Protein AF-A0A7C3HRZ4-F1 (afdb_monomer_lite)

Structure (mmCIF, N/CA/C/O backbone):
data_AF-A0A7C3HRZ4-F1
#
_entry.id   AF-A0A7C3HRZ4-F1
#
loop_
_atom_site.group_PDB
_atom_site.id
_atom_site.type_symbol
_atom_site.label_atom_id
_atom_site.label_alt_id
_atom_site.label_comp_id
_atom_site.label_asym_id
_atom_site.label_entity_id
_atom_site.label_seq_id
_atom_site.pdbx_PDB_ins_code
_atom_site.Cartn_x
_atom_site.Cartn_y
_atom_site.Cartn_z
_atom_site.occupancy
_atom_site.B_iso_or_equiv
_atom_site.auth_seq_id
_atom_site.auth_comp_id
_atom_site.auth_asym_id
_atom_site.auth_atom_id
_atom_site.pdbx_PDB_model_num
ATOM 1 N N . MET A 1 1 ? -56.633 29.465 28.314 1.00 47.88 1 MET A N 1
ATOM 2 C CA . MET A 1 1 ? -55.811 28.287 28.682 1.00 47.88 1 MET A CA 1
ATOM 3 C C . MET A 1 1 ? -55.656 27.304 27.508 1.00 47.88 1 MET A C 1
ATOM 5 O O . MET A 1 1 ? -56.049 26.155 27.618 1.00 47.88 1 MET A O 1
ATOM 9 N N . LYS A 1 2 ? -55.111 27.743 26.362 1.00 46.41 2 LYS A N 1
ATOM 10 C CA . LYS A 1 2 ? -54.786 26.859 25.214 1.00 46.41 2 LYS A CA 1
ATOM 11 C C . LYS A 1 2 ? -53.401 27.125 24.604 1.00 46.41 2 LYS A C 1
ATOM 13 O O . LYS A 1 2 ? -52.891 26.283 23.883 1.00 46.41 2 LYS A O 1
ATOM 18 N N . HIS A 1 3 ? -52.755 28.236 24.966 1.00 44.34 3 HIS A N 1
ATOM 19 C CA . HIS A 1 3 ? -51.411 28.587 24.489 1.00 44.34 3 HIS A CA 1
ATOM 20 C C . HIS A 1 3 ? -50.280 28.191 25.451 1.00 44.34 3 HIS A C 1
ATOM 22 O O . HIS A 1 3 ? -49.120 28.256 25.073 1.00 44.34 3 HIS A O 1
ATOM 28 N N . LEU A 1 4 ? -50.602 27.728 26.667 1.00 47.12 4 LEU A N 1
ATOM 29 C CA . LEU A 1 4 ? -49.596 27.289 27.645 1.00 47.12 4 LEU A CA 1
ATOM 30 C C . LEU A 1 4 ? -49.199 25.811 27.479 1.00 47.12 4 LEU A C 1
ATOM 32 O O . LEU A 1 4 ? -48.138 25.402 27.930 1.00 47.12 4 LEU A O 1
ATOM 36 N N . PHE A 1 5 ? -50.030 25.012 26.802 1.00 48.12 5 PHE A N 1
ATOM 37 C CA . PHE A 1 5 ? -49.783 23.578 26.604 1.00 48.12 5 PHE A CA 1
ATOM 38 C C . PHE A 1 5 ? -48.841 23.294 25.421 1.00 48.12 5 PHE A C 1
ATOM 40 O O . PHE A 1 5 ? -48.217 22.242 25.357 1.00 48.12 5 PHE A O 1
ATOM 47 N N . PHE A 1 6 ? -48.695 24.253 24.500 1.00 44.62 6 PHE A N 1
ATOM 48 C CA . PHE A 1 6 ? -47.846 24.105 23.313 1.00 44.62 6 PHE A CA 1
ATOM 49 C C . PHE A 1 6 ? -46.363 24.411 23.573 1.00 44.62 6 PHE A C 1
ATOM 51 O O . PHE A 1 6 ? -45.509 24.018 22.787 1.00 44.62 6 PHE A O 1
ATOM 58 N N . LEU A 1 7 ? -46.043 25.066 24.693 1.00 45.25 7 LEU A N 1
ATOM 59 C CA . LEU A 1 7 ? -44.666 25.409 25.066 1.00 45.25 7 LEU A CA 1
ATOM 60 C C . LEU A 1 7 ? -43.949 24.283 25.830 1.00 45.25 7 LEU A C 1
ATOM 62 O O . LEU A 1 7 ? -42.726 24.276 25.890 1.00 45.25 7 LEU A O 1
ATOM 66 N N . PHE A 1 8 ? -44.687 23.295 26.348 1.00 44.72 8 PHE A N 1
ATOM 67 C CA . PHE A 1 8 ? -44.110 22.153 27.069 1.00 44.72 8 PHE A CA 1
ATOM 68 C C . PHE A 1 8 ? -43.815 20.937 26.177 1.00 44.72 8 PHE A C 1
ATOM 70 O O . PHE A 1 8 ? -43.030 20.074 26.560 1.00 44.72 8 PHE A O 1
ATOM 77 N N . LEU A 1 9 ? -44.383 20.876 24.965 1.00 45.06 9 LEU A N 1
ATOM 78 C CA . LEU A 1 9 ? -44.131 19.782 24.017 1.00 45.06 9 LEU A CA 1
ATOM 79 C C . LEU A 1 9 ? -42.889 20.021 23.136 1.00 45.06 9 LEU A C 1
ATOM 81 O O . LEU A 1 9 ? -42.384 19.096 22.511 1.00 45.06 9 LEU A O 1
ATOM 85 N N . SER A 1 10 ? -42.351 21.244 23.123 1.00 44.62 10 SER A N 1
ATOM 86 C CA . SER A 1 10 ? -41.163 21.601 22.333 1.00 44.62 10 SER A CA 1
ATOM 87 C C . SER A 1 10 ? -39.829 21.350 23.056 1.00 44.62 10 SER A C 1
ATOM 89 O O . SER A 1 10 ? -38.779 21.615 22.477 1.00 44.62 10 SER A O 1
ATOM 91 N N . PHE A 1 11 ? -39.839 20.854 24.300 1.00 47.16 11 PHE A N 1
ATOM 92 C CA . PHE A 1 11 ? -38.623 20.690 25.116 1.00 47.16 11 PHE A CA 1
ATOM 93 C C . PHE A 1 11 ? -38.157 19.229 25.279 1.00 47.16 11 PHE A C 1
ATOM 95 O O . PHE A 1 11 ? -37.215 18.962 26.015 1.00 47.16 11 PHE A O 1
ATOM 102 N N . VAL A 1 12 ? -38.786 18.272 24.584 1.00 47.06 12 VAL A N 1
ATOM 103 C CA . VAL A 1 12 ? -38.434 16.833 24.663 1.00 47.06 12 VAL A CA 1
ATOM 104 C C . VAL A 1 12 ? -37.781 16.317 23.373 1.00 47.06 12 VAL A C 1
ATOM 106 O O . VAL A 1 12 ? -37.564 15.125 23.203 1.00 47.06 12 VAL A O 1
ATOM 109 N N . ILE A 1 13 ? -37.346 17.212 22.482 1.00 51.09 13 ILE A N 1
ATOM 110 C CA . ILE A 1 13 ? -36.289 16.873 21.516 1.00 51.09 13 ILE A CA 1
ATOM 111 C C . ILE A 1 13 ? -34.953 17.174 22.203 1.00 51.09 13 ILE A C 1
ATOM 113 O O . ILE A 1 13 ? -34.139 17.978 21.757 1.00 51.09 13 ILE A O 1
ATOM 117 N N . SER A 1 14 ? -34.766 16.556 23.370 1.00 46.75 14 SER A N 1
ATOM 118 C CA . SER A 1 14 ? -33.458 16.388 23.972 1.00 46.75 14 SER A CA 1
ATOM 119 C C . SER A 1 14 ? -32.656 15.542 22.997 1.00 46.75 14 SER A C 1
ATOM 121 O O . SER A 1 14 ? -32.887 14.340 22.881 1.00 46.75 14 SER A O 1
ATOM 123 N N . SER A 1 15 ? -31.795 16.203 22.229 1.00 47.38 15 SER A N 1
ATOM 124 C CA . SER A 1 15 ? -30.409 15.791 22.024 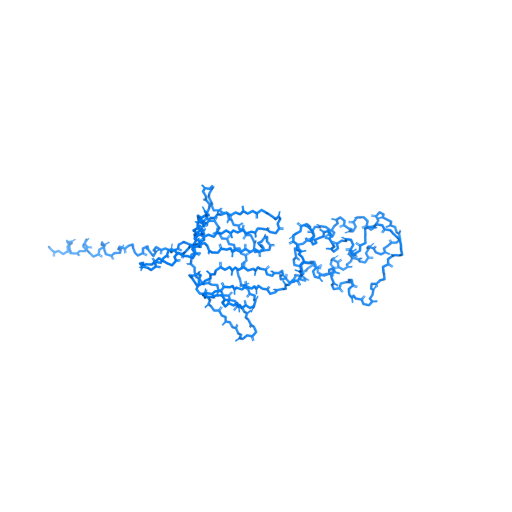1.00 47.38 15 SER A CA 1
ATOM 125 C C . SER A 1 15 ? -30.126 14.333 22.406 1.00 47.38 15 SER A C 1
ATOM 127 O O . SER A 1 15 ? -29.446 14.065 23.395 1.00 47.38 15 SER A O 1
ATOM 129 N N . VAL A 1 16 ? -30.585 13.385 21.587 1.00 44.41 16 VAL A N 1
ATOM 130 C CA . VAL A 1 16 ? -29.919 12.087 21.487 1.00 44.41 16 VAL A CA 1
ATOM 131 C C . VAL A 1 16 ? -28.687 12.353 20.631 1.00 44.41 16 VAL A C 1
ATOM 133 O O . VAL A 1 16 ? -28.599 11.976 19.465 1.00 44.41 16 VAL A O 1
ATOM 136 N N . LEU A 1 17 ? -27.755 13.127 21.193 1.00 40.50 17 LEU A N 1
ATOM 137 C CA . LEU A 1 17 ? -26.374 13.072 20.768 1.00 40.50 17 LEU A CA 1
ATOM 138 C C . LEU A 1 17 ? -25.957 11.663 21.157 1.00 40.50 17 LEU A C 1
ATOM 140 O O . LEU A 1 17 ? -25.620 11.412 22.310 1.00 40.50 17 LEU A O 1
ATOM 144 N N . PHE A 1 18 ? -26.091 10.723 20.220 1.00 45.66 18 PHE A N 1
ATOM 145 C CA . PHE A 1 18 ? -25.365 9.471 20.309 1.00 45.66 18 PHE A CA 1
ATOM 146 C C . PHE A 1 18 ? -23.920 9.878 20.564 1.00 45.66 18 PHE A C 1
ATOM 148 O O . PHE A 1 18 ? -23.290 10.482 19.692 1.00 45.66 18 PHE A O 1
ATOM 155 N N . ALA A 1 19 ? -23.440 9.644 21.785 1.00 47.06 19 ALA A N 1
ATOM 156 C CA . ALA A 1 19 ? -22.026 9.696 22.073 1.00 47.06 19 ALA A CA 1
ATOM 157 C C . ALA A 1 19 ? -21.406 8.672 21.122 1.00 47.06 19 ALA A C 1
ATOM 159 O O . ALA A 1 19 ? -21.554 7.465 21.299 1.00 47.06 19 ALA A O 1
ATOM 160 N N . GLN A 1 20 ? -20.861 9.153 20.005 1.00 58.31 20 GLN A N 1
ATOM 161 C CA . GLN A 1 20 ? -20.120 8.303 19.095 1.00 58.31 20 GLN A CA 1
ATOM 162 C C . GLN A 1 20 ? -18.891 7.890 19.882 1.00 58.31 20 GLN A C 1
ATOM 164 O O . GLN A 1 20 ? -18.044 8.731 20.175 1.00 58.31 20 GLN A O 1
ATOM 169 N N . ASN A 1 21 ? -18.845 6.622 20.283 1.00 77.19 21 ASN A N 1
ATOM 170 C CA . ASN A 1 21 ? -17.675 6.083 20.949 1.00 77.19 21 ASN A CA 1
ATOM 171 C C . ASN A 1 21 ? -16.469 6.311 20.029 1.00 77.19 21 ASN A C 1
ATOM 173 O O . ASN A 1 21 ? -16.566 6.188 18.807 1.00 77.19 21 ASN A O 1
ATOM 177 N N . GLU A 1 22 ? -15.352 6.724 20.611 1.00 86.56 22 GLU A N 1
ATOM 178 C CA . GLU A 1 22 ? -14.109 7.001 19.899 1.00 86.56 22 GLU A CA 1
ATOM 179 C C . GLU A 1 22 ? -13.079 5.961 20.319 1.00 86.56 22 GLU A C 1
ATOM 181 O O . GLU A 1 22 ? -12.835 5.811 21.509 1.00 86.56 22 GLU A O 1
ATOM 186 N N . ALA A 1 23 ? -12.466 5.255 19.375 1.00 87.38 23 ALA A N 1
ATOM 187 C CA . ALA A 1 23 ? -11.395 4.316 19.672 1.00 87.38 23 ALA A CA 1
ATOM 188 C C . ALA A 1 23 ? -10.066 5.050 19.601 1.00 87.38 23 ALA A C 1
ATOM 190 O O . ALA A 1 23 ? -9.804 5.755 18.625 1.00 87.38 23 ALA A O 1
ATOM 191 N N . GLU A 1 24 ? -9.221 4.853 20.604 1.00 91.50 24 GLU A N 1
ATOM 192 C CA . GLU A 1 24 ? -7.830 5.268 20.543 1.00 91.50 24 GLU A CA 1
ATOM 193 C C . GLU A 1 24 ? -7.052 4.270 19.691 1.00 91.50 24 GLU A C 1
ATOM 195 O O . GLU A 1 24 ? -7.078 3.059 19.933 1.00 91.50 24 GLU A O 1
ATOM 200 N N . VAL A 1 25 ? -6.382 4.788 18.668 1.00 93.94 25 VAL A N 1
ATOM 201 C CA . VAL A 1 25 ? -5.649 3.991 17.694 1.00 93.94 25 VAL A CA 1
ATOM 202 C C . VAL A 1 25 ? -4.261 4.558 17.456 1.00 93.94 25 VAL A C 1
ATOM 204 O O . VAL A 1 25 ? -4.041 5.773 17.446 1.00 93.94 25 VAL A O 1
ATOM 207 N N . LYS A 1 26 ? -3.330 3.648 17.198 1.00 95.75 26 LYS A N 1
ATOM 208 C CA . LYS A 1 26 ? -2.013 3.947 16.654 1.00 95.75 26 LYS A CA 1
ATOM 209 C C . LYS A 1 26 ? -2.010 3.564 15.181 1.00 95.75 26 LYS A C 1
ATOM 211 O O . LYS A 1 26 ? -2.247 2.412 14.835 1.00 95.75 26 LYS A O 1
ATOM 216 N N . VAL A 1 27 ? -1.745 4.528 14.311 1.00 96.25 27 VAL A N 1
ATOM 217 C CA . VAL A 1 27 ? -1.682 4.339 12.861 1.00 96.25 27 VAL A CA 1
ATOM 218 C C . VAL A 1 27 ? -0.221 4.302 12.438 1.00 96.25 27 VAL A C 1
ATOM 220 O O . VAL A 1 27 ? 0.495 5.293 12.586 1.00 96.25 27 VAL A O 1
ATOM 223 N N . ASN A 1 28 ? 0.215 3.171 11.889 1.00 95.94 28 ASN A N 1
ATOM 224 C CA . ASN A 1 28 ? 1.530 3.026 11.277 1.00 95.94 28 ASN A CA 1
ATOM 225 C C . ASN A 1 28 ? 1.389 3.297 9.773 1.00 95.94 28 ASN A C 1
ATOM 227 O O . ASN A 1 28 ? 0.625 2.631 9.066 1.00 95.94 28 ASN A O 1
ATOM 231 N N . LEU A 1 29 ? 2.094 4.311 9.281 1.00 95.00 29 LEU A N 1
ATOM 232 C CA . LEU A 1 29 ? 2.113 4.684 7.874 1.00 95.00 29 LEU A CA 1
ATOM 233 C C . LEU A 1 29 ? 3.221 3.942 7.131 1.00 95.00 29 LEU A C 1
ATOM 235 O O . LEU A 1 29 ? 4.278 3.646 7.678 1.00 95.00 29 LEU A O 1
ATOM 239 N N . ARG A 1 30 ? 3.004 3.738 5.834 1.00 92.81 30 ARG A N 1
ATOM 240 C CA . ARG A 1 30 ? 3.938 3.073 4.914 1.00 92.81 30 ARG A CA 1
ATOM 241 C C . ARG A 1 30 ? 5.302 3.747 4.786 1.00 92.81 30 ARG A C 1
ATOM 243 O O . ARG A 1 30 ? 6.280 3.106 4.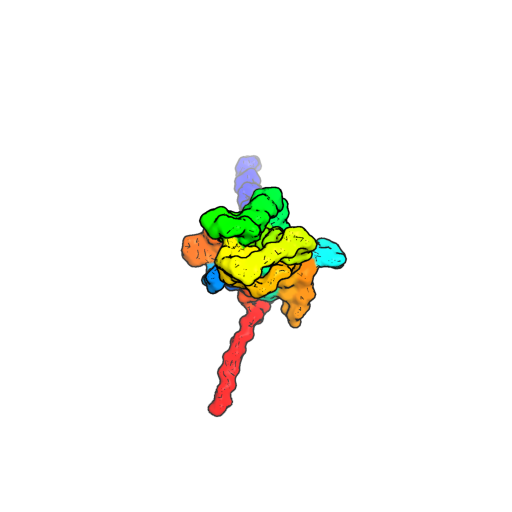439 1.00 92.81 30 ARG A O 1
ATOM 250 N N . ASN A 1 31 ? 5.387 5.040 5.087 1.00 90.25 31 ASN A N 1
ATOM 251 C CA . ASN A 1 31 ? 6.655 5.771 5.125 1.00 90.25 31 ASN A CA 1
ATOM 252 C C . ASN A 1 31 ? 7.399 5.623 6.473 1.00 90.25 31 ASN A C 1
ATOM 254 O O . ASN A 1 31 ? 8.320 6.391 6.739 1.00 90.25 31 ASN A O 1
ATOM 258 N N . GLY A 1 32 ? 6.951 4.727 7.360 1.00 91.06 32 GLY A N 1
ATOM 259 C CA . GLY A 1 32 ? 7.514 4.508 8.694 1.00 91.06 32 GLY A CA 1
ATOM 260 C C . GLY A 1 32 ? 7.053 5.502 9.766 1.00 91.06 32 GLY A C 1
ATOM 261 O O . GLY A 1 32 ? 7.438 5.371 10.926 1.00 91.06 32 GLY A O 1
ATOM 262 N N . SER A 1 33 ? 6.229 6.496 9.421 1.00 93.75 33 SER A N 1
ATOM 263 C CA . SER A 1 33 ? 5.675 7.431 10.410 1.00 93.75 33 SER A CA 1
ATOM 264 C C . SER A 1 33 ? 4.601 6.762 11.268 1.00 93.75 33 SER A C 1
ATOM 266 O O . SER A 1 33 ? 3.828 5.938 10.784 1.00 93.75 33 SER A O 1
ATOM 268 N N . ILE A 1 34 ? 4.505 7.170 12.531 1.00 95.62 34 ILE A N 1
ATOM 269 C CA . ILE A 1 34 ? 3.510 6.672 13.484 1.00 95.62 34 ILE A CA 1
ATOM 270 C C . ILE A 1 34 ? 2.678 7.854 13.969 1.00 95.62 34 ILE A C 1
ATOM 272 O O . ILE A 1 34 ? 3.235 8.865 14.395 1.00 95.62 34 ILE A O 1
ATOM 276 N N . ILE A 1 35 ? 1.352 7.727 13.919 1.00 95.19 35 ILE A N 1
ATOM 277 C CA . ILE A 1 35 ? 0.425 8.763 14.381 1.00 95.19 35 ILE A CA 1
ATOM 278 C C . ILE A 1 35 ? -0.564 8.145 15.362 1.00 95.19 35 ILE A C 1
ATOM 280 O O . ILE A 1 35 ? -1.253 7.183 15.032 1.00 95.19 35 ILE A O 1
ATOM 284 N N . ASN A 1 36 ? -0.655 8.722 16.556 1.00 94.94 36 ASN A N 1
ATOM 285 C CA . ASN A 1 36 ? -1.655 8.343 17.547 1.00 94.94 36 ASN A CA 1
ATOM 286 C C . ASN A 1 36 ? -2.841 9.302 17.474 1.00 94.94 36 ASN A C 1
ATOM 288 O O . ASN A 1 36 ? -2.678 10.498 17.221 1.00 94.94 36 ASN A O 1
ATOM 292 N N . GLY A 1 37 ? -4.035 8.787 17.718 1.00 93.31 37 GLY A N 1
ATOM 293 C CA . GLY A 1 37 ? -5.227 9.611 17.775 1.00 93.31 37 GLY A CA 1
ATOM 294 C C . GLY A 1 37 ? -6.467 8.781 18.018 1.00 93.31 37 GLY A C 1
ATOM 295 O O . GLY A 1 37 ? -6.399 7.622 18.422 1.00 93.31 37 GLY A O 1
ATOM 296 N N . LYS A 1 38 ? -7.614 9.389 17.756 1.00 93.06 38 LYS A N 1
ATOM 297 C CA . LYS A 1 38 ? -8.910 8.754 17.925 1.00 93.06 38 LYS A CA 1
ATOM 298 C C . LYS A 1 38 ? -9.637 8.628 16.602 1.00 93.06 38 LYS A C 1
ATOM 300 O O . LYS A 1 38 ? -9.600 9.540 15.780 1.00 93.06 38 LYS A O 1
ATOM 305 N N . ILE A 1 39 ? -10.331 7.520 16.406 1.00 90.88 39 ILE A N 1
ATOM 306 C CA . ILE A 1 39 ? -11.248 7.332 15.282 1.00 90.88 39 ILE A CA 1
ATOM 307 C C . ILE A 1 39 ? -12.659 7.138 15.810 1.00 90.88 39 ILE A C 1
ATOM 309 O O . ILE A 1 39 ? -12.869 6.580 16.887 1.00 90.88 39 ILE A O 1
ATOM 313 N N . LYS A 1 40 ? -13.646 7.569 15.031 1.00 86.50 40 LYS A N 1
ATOM 314 C CA . LYS A 1 40 ? -15.044 7.278 15.344 1.00 86.50 40 LYS A CA 1
ATOM 315 C C . LYS A 1 40 ? -15.286 5.776 15.228 1.00 86.50 40 LYS A C 1
ATOM 317 O O . LYS A 1 40 ? -15.007 5.184 14.187 1.00 86.50 40 LYS A O 1
ATOM 322 N N . VAL A 1 41 ? -15.809 5.174 16.291 1.00 75.62 41 VAL A N 1
ATOM 323 C CA . VAL A 1 41 ? -16.108 3.742 16.356 1.00 75.62 41 VAL A CA 1
ATOM 324 C C . VAL A 1 41 ? -17.348 3.464 15.523 1.00 75.62 41 VAL A C 1
ATOM 326 O O . VAL A 1 41 ? -18.418 4.026 15.754 1.00 75.62 41 VAL A O 1
ATOM 329 N N . GLY A 1 42 ? -17.188 2.573 14.552 1.00 80.25 42 GLY A N 1
ATOM 330 C CA . GLY A 1 42 ? -18.269 2.029 13.744 1.00 80.25 42 GLY A CA 1
ATOM 331 C C . GLY A 1 42 ? -18.084 0.529 13.555 1.00 80.25 42 GLY A C 1
ATOM 332 O O . GLY A 1 42 ? -17.716 -0.197 14.480 1.00 80.25 42 GLY A O 1
ATOM 333 N N . THR A 1 43 ? -18.294 0.067 12.330 1.00 82.19 43 THR A N 1
ATOM 334 C CA . THR A 1 43 ? -17.984 -1.308 11.929 1.00 82.19 43 THR A CA 1
ATOM 335 C C . THR A 1 43 ? -17.012 -1.283 10.764 1.00 82.19 43 THR A C 1
ATOM 337 O O . THR A 1 43 ? -17.025 -0.341 9.971 1.00 82.19 43 THR A O 1
ATOM 340 N N . ILE A 1 44 ? -16.164 -2.302 10.674 1.00 84.75 44 ILE A N 1
ATOM 341 C CA . ILE A 1 44 ? -15.350 -2.546 9.491 1.00 84.75 44 ILE A CA 1
ATOM 342 C C . ILE A 1 44 ? -16.128 -3.494 8.597 1.00 84.75 44 ILE A C 1
ATOM 344 O O . ILE A 1 44 ? -16.469 -4.606 9.005 1.00 84.75 44 ILE A O 1
ATOM 348 N N . GLU A 1 45 ? -16.397 -3.048 7.379 1.00 89.38 45 GLU A N 1
ATOM 349 C CA . GLU A 1 45 ? -16.951 -3.893 6.334 1.00 89.38 45 GLU A CA 1
ATOM 350 C C . GLU A 1 45 ? -15.814 -4.464 5.488 1.00 89.38 45 GLU A C 1
ATOM 352 O O . GLU A 1 45 ? -15.004 -3.731 4.913 1.00 89.38 45 GLU A O 1
ATOM 357 N N . MET A 1 46 ? -15.769 -5.791 5.408 1.00 88.31 46 MET A N 1
ATOM 358 C CA . MET A 1 46 ? -14.756 -6.535 4.674 1.00 88.31 46 MET A CA 1
ATOM 359 C C . MET A 1 46 ? -15.421 -7.536 3.730 1.00 88.31 46 MET A C 1
ATOM 361 O O . MET A 1 46 ? -16.356 -8.248 4.100 1.00 88.31 46 MET A O 1
ATOM 365 N N . ALA A 1 47 ? -14.908 -7.633 2.507 1.00 91.19 47 ALA A N 1
ATOM 366 C CA . ALA A 1 47 ? -15.204 -8.742 1.611 1.00 91.19 47 ALA A CA 1
ATOM 367 C C . ALA A 1 47 ? -14.155 -9.844 1.810 1.00 91.19 47 ALA A C 1
ATOM 369 O O . ALA A 1 47 ? -12.977 -9.621 1.545 1.00 91.19 47 ALA A O 1
ATOM 370 N N . SER A 1 48 ? -14.574 -11.017 2.285 1.00 90.25 48 SER A N 1
ATOM 371 C CA . SER A 1 48 ? -13.709 -12.189 2.469 1.00 90.25 48 SER A CA 1
ATOM 372 C C . SER A 1 48 ? -14.079 -13.307 1.491 1.00 90.25 48 SER A C 1
ATOM 374 O O . SER A 1 48 ? -15.125 -13.259 0.837 1.00 90.25 48 SER A O 1
ATOM 376 N N . VAL A 1 49 ? -13.270 -14.368 1.453 1.00 86.69 49 VAL A N 1
ATOM 377 C CA . VAL A 1 49 ? -13.578 -15.595 0.691 1.00 86.69 49 VAL A CA 1
ATOM 378 C C . VAL A 1 49 ? -14.861 -16.295 1.162 1.00 86.69 49 VAL A C 1
ATOM 380 O O . VAL A 1 49 ? -15.448 -17.070 0.413 1.00 86.69 49 VAL A O 1
ATOM 383 N N . TYR A 1 50 ? -15.324 -15.997 2.379 1.00 85.75 50 TYR A N 1
ATOM 384 C CA . TYR A 1 50 ? -16.552 -16.542 2.965 1.00 85.75 50 TYR A CA 1
ATOM 385 C C . TYR A 1 50 ? -17.768 -15.625 2.769 1.00 85.75 50 TYR A C 1
ATOM 387 O O . TYR A 1 50 ? -18.859 -15.927 3.251 1.00 85.75 50 TYR A O 1
ATOM 395 N N . GLY A 1 51 ? -17.595 -14.502 2.068 1.00 87.56 51 GLY A N 1
ATOM 396 C CA . GLY A 1 51 ? -18.619 -13.484 1.867 1.00 87.56 51 GLY A CA 1
ATOM 397 C C . GLY A 1 51 ? -18.338 -12.196 2.637 1.00 87.56 51 GLY A C 1
ATOM 398 O O . GLY A 1 51 ? -17.224 -11.939 3.103 1.00 87.56 51 GLY A O 1
ATOM 399 N N . LYS A 1 52 ? -19.365 -11.346 2.723 1.00 90.69 52 LYS A N 1
ATOM 400 C CA . LYS A 1 52 ? -19.286 -10.048 3.400 1.00 90.69 52 LYS A CA 1
ATOM 401 C C . LYS A 1 52 ? -19.297 -10.235 4.912 1.00 90.69 52 LYS A C 1
ATOM 403 O O . LYS A 1 52 ? -20.151 -10.944 5.439 1.00 90.69 52 LYS A O 1
ATOM 408 N N . LEU A 1 53 ? -18.382 -9.556 5.586 1.00 87.62 53 LEU A N 1
ATOM 409 C CA . LEU A 1 53 ? -18.242 -9.553 7.032 1.00 87.62 53 LEU A CA 1
ATOM 410 C C . LEU A 1 53 ? -18.340 -8.127 7.553 1.00 87.62 53 LEU A C 1
ATOM 412 O O . LEU A 1 53 ? -17.785 -7.198 6.967 1.00 87.62 53 LEU A O 1
ATOM 416 N N . THR A 1 54 ? -19.023 -7.984 8.680 1.00 88.75 54 THR A N 1
ATOM 417 C CA . THR A 1 54 ? -19.141 -6.729 9.413 1.00 88.75 54 THR A CA 1
ATOM 418 C C . THR A 1 54 ? -18.588 -6.974 10.806 1.00 88.75 54 THR A C 1
ATOM 420 O O . THR A 1 54 ? -19.190 -7.703 11.592 1.00 88.75 54 THR A O 1
ATOM 423 N N . ILE A 1 55 ? -17.418 -6.407 11.090 1.00 85.81 55 ILE A N 1
ATOM 424 C CA . ILE A 1 55 ? -16.703 -6.607 12.353 1.00 85.81 55 ILE A CA 1
ATOM 425 C C . ILE A 1 55 ? -16.839 -5.327 13.186 1.00 85.81 55 ILE A C 1
ATOM 427 O O . ILE A 1 55 ? -16.452 -4.254 12.711 1.00 85.81 55 ILE A O 1
ATOM 431 N N . PRO A 1 56 ? -17.388 -5.385 14.411 1.00 85.69 56 PRO A N 1
ATOM 432 C CA . PRO A 1 56 ? -17.415 -4.234 15.307 1.00 85.69 56 PRO A CA 1
ATOM 433 C C . PRO A 1 56 ? -15.997 -3.768 15.644 1.00 85.69 56 PRO A C 1
ATOM 435 O O . PRO A 1 56 ? -15.162 -4.578 16.044 1.00 85.69 56 PRO A O 1
ATOM 438 N N . TYR A 1 57 ? -15.725 -2.461 15.553 1.00 83.19 57 TYR A N 1
ATOM 439 C CA . TYR A 1 57 ? -14.404 -1.918 15.911 1.00 83.19 57 TYR A CA 1
ATOM 440 C C . TYR A 1 57 ? -14.014 -2.197 17.374 1.00 83.19 57 TYR A C 1
ATOM 442 O O . TYR A 1 57 ? -12.827 -2.235 17.679 1.00 83.19 57 TYR A O 1
ATOM 450 N N . SER A 1 58 ? -14.989 -2.430 18.265 1.00 82.12 58 SER A N 1
ATOM 451 C CA . SER A 1 58 ? -14.761 -2.836 19.663 1.00 82.12 58 SER A CA 1
ATOM 452 C C . SER A 1 58 ? -13.987 -4.144 19.798 1.00 82.12 58 SER A C 1
ATOM 454 O O . SER A 1 58 ? -13.222 -4.325 20.745 1.00 82.12 58 SER A O 1
ATOM 456 N N . ASP A 1 59 ? -14.174 -5.053 18.845 1.00 85.94 59 ASP A N 1
ATOM 457 C CA . ASP A 1 59 ? -13.605 -6.393 18.916 1.00 85.94 59 ASP A CA 1
ATOM 458 C C . ASP A 1 59 ? -12.253 -6.450 18.208 1.00 85.94 59 ASP A C 1
ATOM 460 O O . ASP A 1 59 ? -11.444 -7.334 18.497 1.00 85.94 59 ASP A O 1
ATOM 464 N N . VAL A 1 60 ? -11.972 -5.474 17.344 1.00 89.31 60 VAL A N 1
ATOM 465 C CA . VAL A 1 60 ? -10.728 -5.346 16.586 1.00 89.31 60 VAL A CA 1
ATOM 466 C C . VAL A 1 60 ? -9.565 -5.042 17.527 1.00 89.31 60 VAL A C 1
ATOM 468 O O . VAL A 1 60 ? -9.681 -4.293 18.497 1.00 89.31 60 VAL A O 1
ATOM 471 N N . THR A 1 61 ? -8.436 -5.684 17.266 1.00 91.81 61 THR A N 1
ATOM 472 C CA . THR A 1 61 ? -7.167 -5.475 17.968 1.00 91.81 61 THR A CA 1
ATOM 473 C C . THR A 1 61 ? -6.168 -4.811 17.035 1.00 91.81 61 THR A C 1
ATOM 475 O O . THR A 1 61 ? -5.556 -3.814 17.403 1.00 91.81 61 THR A O 1
ATOM 478 N N . SER A 1 62 ? -6.041 -5.317 15.811 1.00 94.06 62 SER A N 1
ATOM 479 C CA . SER A 1 62 ? -5.206 -4.704 14.786 1.00 94.06 62 SER A CA 1
ATOM 480 C C . SER A 1 62 ? -5.787 -4.934 13.398 1.00 94.06 62 SER A C 1
ATOM 482 O O . SER A 1 62 ? -6.562 -5.866 13.161 1.00 94.06 62 SER A O 1
ATOM 484 N N . ILE A 1 63 ? -5.426 -4.043 12.487 1.00 94.00 63 ILE A N 1
ATOM 485 C CA . ILE A 1 63 ? -5.767 -4.108 11.072 1.00 94.00 63 ILE A CA 1
ATOM 486 C C . ILE A 1 63 ? -4.469 -3.903 10.308 1.00 94.00 63 ILE A C 1
ATOM 488 O O . ILE A 1 63 ? -3.853 -2.846 10.425 1.00 94.00 63 ILE A O 1
ATOM 492 N N . GLU A 1 64 ? -4.068 -4.877 9.510 1.00 94.94 64 GLU A N 1
ATOM 493 C CA . GLU A 1 64 ? -2.992 -4.739 8.535 1.00 94.94 64 GLU A CA 1
ATOM 494 C C . GLU A 1 64 ? -3.617 -4.559 7.160 1.00 94.94 64 GLU A C 1
ATOM 496 O O . GLU A 1 64 ? -4.508 -5.316 6.771 1.00 94.94 64 GLU A O 1
ATOM 501 N N . LEU A 1 65 ? -3.185 -3.531 6.435 1.00 94.56 65 LEU A N 1
ATOM 502 C CA . LEU A 1 65 ? -3.764 -3.207 5.142 1.00 94.56 65 LEU A CA 1
ATOM 503 C C . LEU A 1 65 ? -2.904 -3.736 4.006 1.00 94.56 65 LEU A C 1
ATOM 505 O O . LEU A 1 65 ? -1.728 -3.385 3.862 1.00 94.56 65 LEU A O 1
ATOM 509 N N . GLY A 1 66 ? -3.547 -4.509 3.144 1.00 93.81 66 GLY A N 1
ATOM 510 C CA . GLY A 1 66 ? -3.023 -4.925 1.864 1.00 93.81 66 GLY A CA 1
ATOM 511 C C . GLY A 1 66 ? -3.000 -3.779 0.855 1.00 93.81 66 GLY A C 1
ATOM 512 O O . GLY A 1 66 ? -3.697 -2.757 0.958 1.00 93.81 66 GLY A O 1
ATOM 513 N N . ILE A 1 67 ? -2.187 -3.970 -0.170 1.00 93.44 67 ILE A N 1
ATOM 514 C CA . ILE A 1 67 ? -2.031 -3.060 -1.294 1.00 93.44 67 ILE A CA 1
ATOM 515 C C . ILE A 1 67 ? -2.942 -3.563 -2.398 1.00 93.44 67 ILE A C 1
ATOM 517 O O . ILE A 1 67 ? -2.661 -4.575 -3.030 1.00 93.44 67 ILE A O 1
ATOM 521 N N . VAL A 1 68 ? -4.051 -2.864 -2.614 1.00 91.62 68 VAL A N 1
ATOM 522 C CA . VAL A 1 68 ? -5.018 -3.249 -3.642 1.00 91.62 68 VAL A CA 1
ATOM 523 C C . VAL A 1 68 ? -4.421 -2.934 -5.018 1.00 91.62 68 VAL A C 1
ATOM 525 O O . VAL A 1 68 ? -4.012 -1.788 -5.227 1.00 91.62 68 VAL A O 1
ATOM 528 N N . PRO A 1 69 ? -4.373 -3.904 -5.949 1.00 93.44 69 PRO A N 1
ATOM 529 C CA . PRO A 1 69 ? -3.886 -3.666 -7.299 1.00 93.44 69 PRO A CA 1
ATOM 530 C C . PRO A 1 69 ? -4.694 -2.570 -7.998 1.00 93.44 69 PRO A C 1
ATOM 532 O O . PRO A 1 69 ? -5.922 -2.636 -8.068 1.00 93.44 69 PRO A O 1
ATOM 535 N N . ASP A 1 70 ? -3.995 -1.587 -8.556 1.00 93.19 70 ASP A N 1
ATOM 536 C CA . ASP A 1 70 ? -4.578 -0.515 -9.356 1.00 93.19 70 ASP A CA 1
ATOM 537 C C . ASP A 1 70 ? -4.091 -0.648 -10.799 1.00 93.19 70 ASP A C 1
ATOM 539 O O . ASP A 1 70 ? -2.910 -0.478 -11.100 1.00 93.19 70 ASP A O 1
ATOM 543 N N . LYS A 1 71 ? -5.019 -0.973 -11.703 1.00 94.62 71 LYS A N 1
ATOM 544 C CA . LYS A 1 71 ? -4.739 -1.123 -13.139 1.00 94.62 71 LYS A CA 1
ATOM 545 C C . LYS A 1 71 ? -5.231 0.068 -13.965 1.00 94.62 71 LYS A C 1
ATOM 547 O O . LYS A 1 71 ? -5.224 -0.008 -15.193 1.00 94.62 71 LYS A O 1
ATOM 552 N N . SER A 1 72 ? -5.645 1.165 -13.325 1.00 94.38 72 SER A N 1
ATOM 553 C CA . SER A 1 72 ? -6.232 2.332 -14.000 1.00 94.38 72 SER A CA 1
ATOM 554 C C . SER A 1 72 ? -5.304 2.963 -15.043 1.00 94.38 72 SER A C 1
ATOM 556 O O . SER A 1 72 ? -5.773 3.365 -16.106 1.00 94.38 72 SER A O 1
ATOM 558 N N . ASN A 1 73 ? -3.990 2.975 -14.797 1.00 94.31 73 ASN A N 1
ATOM 559 C CA . ASN A 1 73 ? -2.997 3.562 -15.701 1.00 94.31 73 ASN A CA 1
ATOM 560 C C . ASN A 1 73 ? -2.194 2.533 -16.511 1.00 94.31 73 ASN A C 1
ATOM 562 O O . ASN A 1 73 ? -1.166 2.894 -17.091 1.00 94.31 73 ASN A O 1
ATOM 566 N N . LYS A 1 74 ? -2.650 1.273 -16.598 1.00 96.06 74 LYS A N 1
ATOM 567 C CA . LYS A 1 74 ? -1.875 0.157 -17.173 1.00 96.06 74 LYS A CA 1
ATOM 568 C C . LYS A 1 74 ? -1.182 0.499 -18.493 1.00 96.06 74 LYS A C 1
ATOM 570 O O . LYS A 1 74 ? 0.018 0.304 -18.610 1.00 96.06 74 LYS A O 1
ATOM 575 N N . SER A 1 75 ? -1.899 1.053 -19.470 1.00 96.06 75 SER A N 1
ATOM 576 C CA . SER A 1 75 ? -1.322 1.351 -20.789 1.00 96.06 75 SER A CA 1
ATOM 577 C C . SER A 1 75 ? -0.167 2.356 -20.739 1.00 96.06 75 SER A C 1
ATOM 579 O O . SER A 1 75 ? 0.803 2.206 -21.478 1.00 96.06 75 SER A O 1
ATOM 581 N N . LYS A 1 76 ? -0.254 3.371 -19.867 1.00 96.56 76 LYS A N 1
ATOM 582 C CA . LYS A 1 76 ? 0.819 4.357 -19.682 1.00 96.56 76 LYS A CA 1
ATOM 583 C C . LYS A 1 76 ? 2.025 3.709 -19.002 1.00 96.56 76 LYS A C 1
ATOM 585 O O . LYS A 1 76 ? 3.152 3.938 -19.428 1.00 96.56 76 LYS A O 1
ATOM 590 N N . VAL A 1 77 ? 1.778 2.904 -17.971 1.00 97.50 77 VAL A N 1
ATOM 591 C CA . VAL A 1 77 ? 2.826 2.216 -17.207 1.00 97.50 77 VAL A CA 1
ATOM 592 C C . VAL A 1 77 ? 3.553 1.195 -18.078 1.00 97.50 77 VAL A C 1
ATOM 594 O O . VAL A 1 77 ? 4.772 1.258 -18.179 1.00 97.50 77 VAL A O 1
ATOM 597 N N . ASP A 1 78 ? 2.823 0.350 -18.810 1.00 95.94 78 ASP A N 1
ATOM 598 C CA . ASP A 1 78 ? 3.389 -0.615 -19.761 1.00 95.94 78 ASP A CA 1
ATOM 599 C C . ASP A 1 78 ? 4.280 0.068 -20.809 1.00 95.94 78 ASP A C 1
ATOM 601 O O . ASP A 1 78 ? 5.325 -0.462 -21.187 1.00 95.94 78 ASP A O 1
ATOM 605 N N . PHE A 1 79 ? 3.869 1.239 -21.310 1.00 96.12 79 PHE A N 1
ATOM 606 C CA . PHE A 1 79 ? 4.664 1.993 -22.277 1.00 96.12 79 PHE A CA 1
ATOM 607 C C . PHE A 1 79 ? 6.016 2.414 -21.691 1.00 96.12 79 PHE A C 1
ATOM 609 O O . PHE A 1 79 ? 7.035 2.235 -22.356 1.00 96.12 79 PHE A O 1
ATOM 616 N N . GLN A 1 80 ? 6.025 2.937 -20.460 1.00 97.50 80 GLN A N 1
ATOM 617 C CA . GLN A 1 80 ? 7.251 3.356 -19.775 1.00 97.50 80 GLN A CA 1
ATOM 618 C C . GLN A 1 80 ? 8.120 2.158 -19.376 1.00 97.50 80 GLN A C 1
ATOM 620 O O . GLN A 1 80 ? 9.328 2.196 -19.578 1.00 97.50 80 GLN A O 1
ATOM 625 N N . LEU A 1 81 ? 7.524 1.062 -18.896 1.00 96.44 81 LEU A N 1
ATOM 626 C CA . LEU A 1 81 ? 8.255 -0.162 -18.549 1.00 96.44 81 LEU A CA 1
ATOM 627 C C . LEU A 1 81 ? 9.007 -0.738 -19.754 1.00 96.44 81 LEU A C 1
ATOM 629 O O . LEU A 1 81 ? 10.165 -1.128 -19.638 1.00 96.44 81 LEU A O 1
ATOM 633 N N . LYS A 1 82 ? 8.409 -0.685 -20.949 1.00 94.88 82 LYS A N 1
ATOM 634 C CA . LYS A 1 82 ? 9.095 -1.052 -22.200 1.00 94.88 82 LYS A CA 1
ATOM 635 C C . LYS A 1 82 ? 10.256 -0.125 -22.563 1.00 94.88 82 LYS A C 1
ATOM 637 O O . LYS A 1 82 ? 11.136 -0.541 -23.305 1.00 94.88 82 LYS A O 1
ATOM 642 N N . GLN A 1 83 ? 10.278 1.116 -22.076 1.00 95.38 83 GLN A N 1
ATOM 643 C CA . GLN A 1 83 ? 11.423 2.005 -22.287 1.00 95.38 83 GLN A CA 1
ATOM 644 C C . GLN A 1 83 ? 12.612 1.651 -21.386 1.00 95.38 83 GLN A C 1
ATOM 646 O O . GLN A 1 83 ? 13.731 2.018 -21.729 1.00 95.38 83 GLN A O 1
ATOM 651 N N . LEU A 1 84 ? 12.413 0.905 -20.291 1.00 94.62 84 LEU A N 1
ATOM 652 C CA . LEU A 1 84 ? 13.507 0.471 -19.408 1.00 94.62 84 LEU A CA 1
ATOM 653 C C . LEU A 1 84 ? 14.432 -0.570 -20.053 1.00 94.62 84 LEU A C 1
ATOM 655 O O . LEU A 1 84 ? 15.541 -0.774 -19.580 1.00 94.62 84 LEU A O 1
ATOM 659 N N . VAL A 1 85 ? 14.012 -1.202 -21.151 1.00 92.69 85 VAL A N 1
ATOM 660 C CA . VAL A 1 85 ? 14.858 -2.110 -21.950 1.00 92.69 85 VAL A CA 1
ATOM 661 C C . VAL A 1 85 ? 15.443 -1.430 -23.195 1.00 92.69 85 VAL A C 1
ATOM 663 O O . VAL A 1 85 ? 15.987 -2.091 -24.074 1.00 92.69 85 VAL A O 1
ATOM 666 N N . ASN A 1 86 ? 15.320 -0.104 -23.309 1.00 92.75 86 ASN A N 1
ATOM 667 C CA . ASN A 1 86 ? 15.901 0.648 -24.419 1.00 92.75 86 ASN A CA 1
ATOM 668 C C . ASN A 1 86 ? 17.433 0.704 -24.289 1.00 92.75 86 ASN A C 1
ATOM 670 O O . ASN A 1 86 ? 17.955 0.895 -23.192 1.00 92.75 86 ASN A O 1
ATOM 674 N N . GLU A 1 87 ? 18.159 0.604 -25.403 1.00 90.12 87 GLU A N 1
ATOM 675 C CA . GLU A 1 87 ? 19.627 0.708 -25.430 1.00 90.12 87 GLU A CA 1
ATOM 676 C C . GLU A 1 87 ? 20.123 2.088 -24.958 1.00 90.12 87 GLU A C 1
ATOM 678 O O . GLU A 1 87 ? 21.179 2.208 -24.335 1.00 90.12 87 GLU A O 1
ATOM 683 N N . ASN A 1 88 ? 19.338 3.143 -25.197 1.00 93.81 88 ASN A N 1
ATOM 684 C CA . ASN A 1 88 ? 19.664 4.504 -24.797 1.00 93.81 88 ASN A CA 1
ATOM 685 C C . ASN A 1 88 ? 19.384 4.745 -23.302 1.00 93.81 88 ASN A C 1
ATOM 687 O O . ASN A 1 88 ? 18.235 4.779 -22.861 1.00 93.81 88 ASN A O 1
ATOM 691 N N . GLU A 1 89 ? 20.445 5.008 -22.539 1.00 93.69 89 GLU A N 1
ATOM 692 C CA . GLU A 1 89 ? 20.379 5.239 -21.090 1.00 93.69 89 GLU A CA 1
ATOM 693 C C . GLU A 1 89 ? 19.497 6.428 -20.695 1.00 93.69 89 GLU A C 1
ATOM 695 O O . GLU A 1 89 ? 18.682 6.306 -19.787 1.00 93.69 89 GLU A O 1
ATOM 700 N N . THR A 1 90 ? 19.577 7.554 -21.409 1.00 95.50 90 THR A N 1
ATOM 701 C CA . THR A 1 90 ? 18.733 8.730 -21.132 1.00 95.50 90 THR A CA 1
ATOM 702 C C . THR A 1 90 ? 17.243 8.403 -21.261 1.00 95.50 90 THR A C 1
ATOM 704 O O . THR A 1 90 ? 16.420 8.908 -20.501 1.00 95.50 90 THR A O 1
ATOM 707 N N . THR A 1 91 ? 16.878 7.534 -22.206 1.00 96.00 91 THR A N 1
ATOM 708 C CA . THR A 1 91 ? 15.495 7.073 -22.382 1.00 96.00 91 THR A CA 1
ATOM 709 C C . THR A 1 91 ? 15.052 6.211 -21.201 1.00 96.00 91 THR A C 1
ATOM 711 O O . THR A 1 91 ? 13.950 6.420 -20.690 1.00 96.00 91 THR A O 1
ATOM 714 N N . ARG A 1 92 ? 15.922 5.313 -20.714 1.00 95.62 92 ARG A N 1
ATOM 715 C CA . ARG A 1 92 ? 15.656 4.511 -19.510 1.00 95.62 92 ARG A CA 1
ATOM 716 C C . ARG A 1 92 ? 15.496 5.386 -18.274 1.00 95.62 92 ARG A C 1
ATOM 718 O O . ARG A 1 92 ? 14.494 5.258 -17.583 1.00 95.62 92 ARG A O 1
ATOM 725 N N . GLN A 1 93 ? 16.423 6.314 -18.040 1.00 97.56 93 GLN A N 1
ATOM 726 C CA . GLN A 1 93 ? 16.382 7.214 -16.888 1.00 97.56 93 GLN A CA 1
ATOM 727 C C . GLN A 1 93 ? 15.077 8.023 -16.850 1.00 97.56 93 GLN A C 1
ATOM 729 O O . GLN A 1 93 ? 14.396 8.047 -15.828 1.00 97.56 93 GLN A O 1
ATOM 734 N N . ASN A 1 94 ? 14.678 8.635 -17.970 1.00 97.81 94 ASN A N 1
ATOM 735 C CA . ASN A 1 94 ? 13.436 9.413 -18.035 1.00 97.81 94 ASN A CA 1
ATOM 736 C C . ASN A 1 94 ? 12.195 8.559 -17.729 1.00 97.81 94 ASN A C 1
ATOM 738 O O . ASN A 1 94 ? 11.279 9.007 -17.036 1.00 97.81 94 ASN A O 1
ATOM 742 N N . ALA A 1 95 ? 12.156 7.330 -18.249 1.00 97.56 95 ALA A N 1
ATOM 743 C CA . ALA A 1 95 ? 11.072 6.398 -17.970 1.00 97.56 95 ALA A CA 1
ATOM 744 C C . ALA A 1 95 ? 11.072 5.955 -16.501 1.00 97.56 95 ALA A C 1
ATOM 746 O O . ALA A 1 95 ? 10.015 5.923 -15.873 1.00 97.56 95 ALA A O 1
ATOM 747 N N . TYR A 1 96 ? 12.249 5.688 -15.936 1.00 98.12 96 TYR A N 1
ATOM 748 C CA . TYR A 1 96 ? 12.436 5.323 -14.535 1.00 98.12 96 TYR A CA 1
ATOM 749 C C . TYR A 1 96 ? 11.941 6.423 -13.595 1.00 98.12 96 TYR A C 1
ATOM 751 O O . TYR A 1 96 ? 11.147 6.162 -12.697 1.00 98.12 96 TYR A O 1
ATOM 759 N N . GLU A 1 97 ? 12.326 7.677 -13.836 1.00 97.88 97 GLU A N 1
ATOM 760 C CA . GLU A 1 97 ? 11.873 8.826 -13.045 1.00 97.88 97 GLU A CA 1
ATOM 761 C C . GLU A 1 97 ? 10.350 9.024 -13.112 1.00 97.88 97 GLU A C 1
ATOM 763 O O . GLU A 1 97 ? 9.721 9.421 -12.125 1.00 97.88 97 GLU A O 1
ATOM 768 N N . GLU A 1 98 ? 9.727 8.738 -14.259 1.00 97.75 98 GLU A N 1
ATOM 769 C CA . GLU A 1 98 ? 8.270 8.767 -14.391 1.00 97.75 98 GLU A CA 1
ATOM 770 C C . GLU A 1 98 ? 7.607 7.604 -13.638 1.00 97.75 98 GLU A C 1
ATOM 772 O O . GLU A 1 98 ? 6.597 7.807 -12.961 1.00 97.75 98 GLU A O 1
ATOM 777 N N . LEU A 1 99 ? 8.191 6.406 -13.697 1.00 98.06 99 LEU A N 1
ATOM 778 C CA . LEU A 1 99 ? 7.716 5.218 -12.984 1.00 98.06 99 LEU A CA 1
ATOM 779 C C . LEU A 1 99 ? 7.927 5.317 -11.465 1.00 98.06 99 LEU A C 1
ATOM 781 O O . LEU A 1 99 ? 7.118 4.814 -10.690 1.00 98.06 99 LEU A O 1
ATOM 785 N N . MET A 1 100 ? 8.916 6.076 -10.998 1.00 97.50 100 MET A N 1
ATOM 786 C CA . MET A 1 100 ? 9.090 6.363 -9.572 1.00 97.50 100 MET A CA 1
ATOM 787 C C . MET A 1 100 ? 7.949 7.200 -8.975 1.00 97.50 100 MET A C 1
ATOM 789 O O . MET A 1 100 ? 7.872 7.362 -7.754 1.00 97.50 100 MET A O 1
ATOM 793 N N . LYS A 1 101 ? 7.022 7.721 -9.790 1.00 96.12 101 LYS A N 1
ATOM 794 C CA . LYS A 1 101 ? 5.823 8.453 -9.340 1.00 96.12 101 LYS A CA 1
ATOM 795 C C . LYS A 1 101 ? 4.599 7.555 -9.144 1.00 96.12 101 LYS A C 1
ATOM 797 O O . LYS A 1 101 ? 3.571 8.063 -8.692 1.00 96.12 101 LYS A O 1
ATOM 802 N N . LEU A 1 102 ? 4.699 6.263 -9.465 1.00 96.12 102 LEU A N 1
ATOM 803 C CA . LEU A 1 102 ? 3.609 5.303 -9.304 1.00 96.12 102 LEU A CA 1
ATOM 804 C C . LEU A 1 102 ? 3.104 5.244 -7.863 1.00 96.12 102 LEU A C 1
ATOM 806 O O . LEU A 1 102 ? 3.867 5.385 -6.907 1.00 96.12 102 LEU A O 1
ATOM 810 N N . LYS A 1 103 ? 1.799 5.023 -7.717 1.00 93.94 103 LYS A N 1
ATOM 811 C CA . LYS A 1 103 ? 1.142 4.774 -6.433 1.00 93.94 103 LYS A CA 1
ATOM 812 C C . LYS A 1 103 ? 1.372 3.323 -5.989 1.00 93.94 103 LYS A C 1
ATOM 814 O O . LYS A 1 103 ? 1.590 2.462 -6.837 1.00 93.94 103 LYS A O 1
ATOM 819 N N . PRO A 1 104 ? 1.214 3.006 -4.687 1.00 93.25 104 PRO A N 1
ATOM 820 C CA . PRO A 1 104 ? 1.427 1.650 -4.174 1.00 93.25 104 PRO A CA 1
ATOM 821 C C . PRO A 1 104 ? 0.679 0.549 -4.943 1.00 93.25 104 PRO A C 1
ATOM 823 O O . PRO A 1 104 ? 1.256 -0.487 -5.248 1.00 93.25 104 PRO A O 1
ATOM 826 N N . GLY A 1 105 ? -0.589 0.779 -5.303 1.00 94.12 105 GLY A N 1
ATOM 827 C CA . GLY A 1 105 ? -1.398 -0.201 -6.042 1.00 94.12 105 GLY A CA 1
ATOM 828 C C . GLY A 1 105 ? -0.909 -0.485 -7.464 1.00 94.12 105 GLY A C 1
ATOM 829 O O . GLY A 1 105 ? -1.148 -1.569 -7.988 1.00 94.12 105 GLY A O 1
ATOM 830 N N . GLU A 1 106 ? -0.198 0.457 -8.081 1.00 96.56 106 GLU A N 1
ATOM 831 C CA . GLU A 1 106 ? 0.314 0.325 -9.448 1.00 96.56 106 GLU A CA 1
ATOM 832 C C . GLU A 1 106 ? 1.621 -0.481 -9.498 1.00 96.56 106 GLU A C 1
ATOM 834 O O . GLU A 1 106 ? 2.039 -0.887 -10.578 1.00 96.56 106 GLU A O 1
ATOM 839 N N . ILE A 1 107 ? 2.248 -0.774 -8.350 1.00 96.56 107 ILE A N 1
ATOM 840 C CA . ILE A 1 107 ? 3.472 -1.592 -8.273 1.00 96.56 107 ILE A CA 1
ATOM 841 C C . ILE A 1 107 ? 3.222 -3.007 -8.817 1.00 96.56 107 ILE A C 1
ATOM 843 O O . ILE A 1 107 ? 4.103 -3.580 -9.453 1.00 96.56 107 ILE A O 1
ATOM 847 N N . TYR A 1 108 ? 1.998 -3.534 -8.686 1.00 96.62 108 TYR A N 1
ATOM 848 C CA . TYR A 1 108 ? 1.611 -4.804 -9.316 1.00 96.62 108 TYR A CA 1
ATOM 849 C C . TYR A 1 108 ? 1.776 -4.798 -10.836 1.00 96.62 108 TYR A C 1
ATOM 851 O O . TYR A 1 108 ? 1.970 -5.850 -11.425 1.00 96.62 108 TYR A O 1
ATOM 859 N N . LEU A 1 109 ? 1.715 -3.639 -11.497 1.00 97.12 109 LEU A N 1
ATOM 860 C CA . LEU A 1 109 ? 1.956 -3.559 -12.938 1.00 97.12 109 LEU A CA 1
ATOM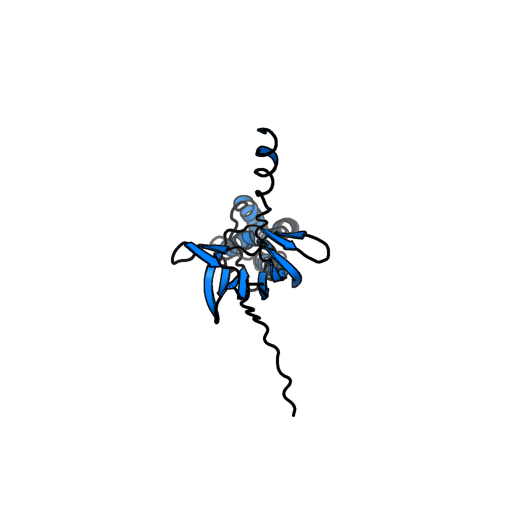 861 C C . LEU A 1 109 ? 3.431 -3.794 -13.283 1.00 97.12 109 LEU A C 1
ATOM 863 O O . LEU A 1 109 ? 3.725 -4.333 -14.346 1.00 97.12 109 LEU A O 1
ATOM 867 N N . VAL A 1 110 ? 4.343 -3.405 -12.388 1.00 97.06 110 VAL A N 1
ATOM 868 C CA . VAL A 1 110 ? 5.781 -3.674 -12.522 1.00 97.06 110 VAL A CA 1
ATOM 869 C C . VAL A 1 110 ? 6.052 -5.161 -12.289 1.00 97.06 110 VAL A C 1
ATOM 871 O O . VAL A 1 110 ? 6.731 -5.785 -13.097 1.00 97.06 110 VAL A O 1
ATOM 874 N N . GLU A 1 111 ? 5.453 -5.751 -11.250 1.00 95.81 111 GLU A N 1
ATOM 875 C CA . GLU A 1 111 ? 5.549 -7.192 -10.968 1.00 95.81 111 GLU A CA 1
ATOM 876 C C . GLU A 1 111 ? 4.960 -8.050 -12.105 1.00 95.81 111 GLU A C 1
ATOM 878 O O . GLU A 1 111 ? 5.600 -9.002 -12.560 1.00 95.81 111 GLU A O 1
ATOM 883 N N . ASP A 1 112 ? 3.786 -7.668 -12.627 1.00 95.44 112 ASP A N 1
ATOM 884 C CA . ASP A 1 112 ? 3.149 -8.291 -13.795 1.00 95.44 112 ASP A CA 1
ATOM 885 C C . ASP A 1 112 ? 4.076 -8.226 -15.030 1.00 95.44 112 ASP A C 1
ATOM 887 O O . ASP A 1 112 ? 4.147 -9.178 -15.807 1.00 95.44 112 ASP A O 1
ATOM 891 N N . PHE A 1 113 ? 4.780 -7.104 -15.234 1.00 95.81 113 PHE A N 1
ATOM 892 C CA . PHE A 1 113 ? 5.696 -6.917 -16.363 1.00 95.81 113 PHE A CA 1
ATOM 893 C C . PHE A 1 113 ? 6.962 -7.766 -16.234 1.00 95.81 113 PHE A C 1
ATOM 895 O O . PHE A 1 113 ? 7.315 -8.453 -17.192 1.00 95.81 113 PHE A O 1
ATOM 902 N N . LEU A 1 114 ? 7.600 -7.765 -15.061 1.00 95.25 114 LEU A N 1
ATOM 903 C CA . LEU A 1 114 ? 8.780 -8.587 -14.765 1.00 95.25 114 LEU A CA 1
ATOM 904 C C . LEU A 1 114 ? 8.491 -10.086 -14.907 1.00 95.25 114 LEU A C 1
ATOM 906 O O . LEU A 1 114 ? 9.337 -10.844 -15.367 1.00 95.25 114 LEU A O 1
ATOM 910 N N . SER A 1 115 ? 7.270 -10.502 -14.565 1.00 94.56 115 SER A N 1
ATOM 911 C CA . SER A 1 115 ? 6.816 -11.891 -14.697 1.00 94.56 115 SER A CA 1
ATOM 912 C C . SER A 1 115 ? 6.350 -12.252 -16.115 1.00 94.56 115 SER A C 1
ATOM 914 O O . SER A 1 115 ? 5.953 -13.391 -16.363 1.00 94.56 115 SER A O 1
ATOM 916 N N . SER A 1 116 ? 6.326 -11.293 -17.047 1.00 94.19 116 SER A N 1
ATOM 917 C CA . SER A 1 116 ? 5.814 -11.513 -18.399 1.00 94.19 116 SER A CA 1
ATOM 918 C C . SER A 1 116 ? 6.846 -12.184 -19.304 1.00 94.19 116 SER A C 1
ATOM 920 O O . SER A 1 116 ? 8.029 -11.865 -19.265 1.00 94.19 116 SER A O 1
ATOM 922 N N . GLU A 1 117 ? 6.380 -13.028 -20.227 1.00 89.81 117 GLU A N 1
ATOM 923 C CA . GLU A 1 117 ? 7.242 -13.651 -21.249 1.00 89.81 117 GLU A CA 1
ATOM 924 C C . GLU A 1 117 ? 7.908 -12.630 -22.188 1.00 89.81 117 GLU A C 1
ATOM 926 O O . GLU A 1 117 ? 8.869 -12.947 -22.881 1.00 89.81 117 GLU A O 1
ATOM 931 N N . SER A 1 118 ? 7.377 -11.404 -22.245 1.00 83.62 118 SER A N 1
ATOM 932 C CA . SER A 1 118 ? 7.899 -10.332 -23.094 1.00 83.62 118 SER A CA 1
ATOM 933 C C . SER A 1 118 ? 9.055 -9.550 -22.476 1.00 83.62 118 SER A C 1
ATOM 935 O O . SER A 1 118 ? 9.641 -8.712 -23.163 1.00 83.62 118 SER A O 1
ATOM 937 N N . TYR A 1 119 ? 9.348 -9.767 -21.193 1.00 90.62 119 TYR A N 1
ATOM 938 C CA . TYR A 1 119 ? 10.434 -9.081 -20.517 1.00 90.62 119 TYR A CA 1
ATOM 939 C C . TYR A 1 119 ? 11.746 -9.843 -20.699 1.00 90.62 119 TYR A C 1
ATOM 941 O O . TYR A 1 119 ? 11.884 -10.989 -20.279 1.00 90.62 119 TYR A O 1
ATOM 949 N N . THR A 1 120 ? 12.720 -9.165 -21.301 1.00 88.06 120 THR A N 1
ATOM 950 C CA . THR A 1 120 ? 14.105 -9.624 -21.357 1.00 88.06 120 THR A CA 1
ATOM 951 C C . THR A 1 120 ? 14.959 -8.580 -20.643 1.00 88.06 120 THR A C 1
ATOM 953 O O . THR A 1 120 ? 14.991 -7.433 -21.103 1.00 88.06 120 THR A O 1
ATOM 956 N N . PRO A 1 121 ? 15.619 -8.927 -19.526 1.00 85.62 121 PRO A N 1
ATOM 957 C CA . PRO A 1 121 ? 16.488 -7.993 -18.827 1.00 85.62 121 PRO A CA 1
ATOM 958 C C . PRO A 1 121 ? 17.682 -7.612 -19.709 1.00 85.62 121 PRO A C 1
ATOM 960 O O . PRO A 1 121 ? 18.152 -8.406 -20.528 1.00 85.62 121 PRO A O 1
ATOM 963 N N . LEU A 1 122 ? 18.172 -6.385 -19.539 1.00 85.50 122 LEU A N 1
ATOM 964 C CA . LEU A 1 122 ? 19.448 -5.975 -20.121 1.00 85.50 122 LEU A CA 1
ATOM 965 C C . LEU A 1 122 ? 20.579 -6.694 -19.375 1.00 85.50 122 LEU A C 1
ATOM 967 O O . LEU A 1 122 ? 20.524 -6.805 -18.153 1.00 85.50 122 LEU A O 1
ATOM 971 N N . GLU A 1 123 ? 21.597 -7.170 -20.097 1.00 79.81 123 GLU A N 1
ATOM 972 C CA . GLU A 1 123 ? 22.738 -7.861 -19.472 1.00 79.81 123 GLU A CA 1
ATOM 973 C C . GLU A 1 123 ? 23.533 -6.931 -18.543 1.00 79.81 123 GLU A C 1
ATOM 975 O O . GLU A 1 123 ? 24.017 -7.367 -17.502 1.00 79.81 123 GLU A O 1
ATOM 980 N N . GLU A 1 124 ? 23.629 -5.645 -18.894 1.00 78.38 124 GLU A N 1
ATOM 981 C CA . GLU A 1 124 ? 24.310 -4.617 -18.108 1.00 78.38 124 GLU A CA 1
ATOM 982 C C . GLU A 1 124 ? 23.590 -3.263 -18.233 1.00 78.38 124 GLU A C 1
ATOM 984 O O . GLU A 1 124 ? 23.116 -2.885 -19.310 1.00 78.38 124 GLU A O 1
ATOM 989 N N . GLY A 1 125 ? 23.536 -2.503 -17.135 1.00 81.19 125 GLY A N 1
ATOM 990 C CA . GLY A 1 125 ? 23.044 -1.124 -17.113 1.00 81.19 125 GLY A CA 1
ATOM 991 C C . GLY A 1 125 ? 22.232 -0.776 -15.866 1.00 81.19 125 GLY A C 1
ATOM 992 O O . GLY A 1 125 ? 21.740 -1.653 -15.168 1.00 81.19 125 GLY A O 1
ATOM 993 N N . SER A 1 126 ? 22.094 0.524 -15.602 1.00 89.19 126 SER A N 1
ATOM 994 C CA . SER A 1 126 ? 21.213 1.068 -14.560 1.00 89.19 126 SER A CA 1
ATOM 995 C C . SER A 1 126 ? 19.816 1.388 -15.098 1.00 89.19 126 SER A C 1
ATOM 997 O O . SER A 1 126 ? 19.612 1.486 -16.319 1.00 89.19 126 SER A O 1
ATOM 999 N N . PHE A 1 127 ? 18.895 1.644 -14.167 1.00 94.50 127 PHE A N 1
ATOM 1000 C CA . PHE A 1 127 ? 17.493 1.984 -14.401 1.00 94.50 127 PHE A CA 1
ATOM 1001 C C . PHE A 1 127 ? 16.692 0.795 -14.934 1.00 94.50 127 PHE A C 1
ATOM 1003 O O . PHE A 1 127 ? 15.972 0.901 -15.930 1.00 94.50 127 PHE A O 1
ATOM 1010 N N . THR A 1 128 ? 16.851 -0.356 -14.283 1.00 94.31 128 THR A N 1
ATOM 1011 C CA . THR A 1 128 ? 16.171 -1.598 -14.671 1.00 94.31 128 THR A CA 1
ATOM 1012 C C . THR A 1 128 ? 14.784 -1.716 -14.034 1.00 94.31 128 THR A C 1
ATOM 1014 O O . THR A 1 128 ? 14.432 -0.997 -13.099 1.00 94.31 128 THR A O 1
ATOM 1017 N N . ALA A 1 129 ? 13.956 -2.623 -14.559 1.00 95.19 129 ALA A N 1
ATOM 1018 C CA . ALA A 1 129 ? 12.639 -2.890 -13.985 1.00 95.19 129 ALA A CA 1
ATOM 1019 C C . ALA A 1 129 ? 12.732 -3.572 -12.603 1.00 95.19 129 ALA A C 1
ATOM 1021 O O . ALA A 1 129 ? 11.880 -3.313 -11.754 1.00 95.19 129 ALA A O 1
ATOM 1022 N N . ASP A 1 130 ? 13.767 -4.386 -12.365 1.00 94.50 130 ASP A N 1
ATOM 1023 C CA . ASP A 1 130 ? 14.040 -5.001 -11.061 1.00 94.50 130 ASP A CA 1
ATOM 1024 C C . ASP A 1 130 ? 14.425 -3.945 -10.016 1.00 94.50 130 ASP A C 1
ATOM 1026 O O . ASP A 1 130 ? 13.796 -3.874 -8.959 1.00 94.50 130 ASP A O 1
ATOM 1030 N N . GLU A 1 131 ? 15.370 -3.055 -10.350 1.00 95.75 131 GLU A N 1
ATOM 1031 C CA . GLU A 1 131 ? 15.747 -1.912 -9.499 1.00 95.75 131 GLU A CA 1
ATOM 1032 C C . GLU A 1 131 ? 14.526 -1.042 -9.176 1.00 95.75 131 GLU A C 1
ATOM 1034 O O . GLU A 1 131 ? 14.287 -0.697 -8.020 1.00 95.75 131 GLU A O 1
ATOM 1039 N N . LEU A 1 132 ? 13.690 -0.758 -10.183 1.00 97.44 132 LEU A N 1
ATOM 1040 C CA . LEU A 1 132 ? 12.463 0.013 -10.002 1.00 97.44 132 LEU A CA 1
ATOM 1041 C C . LEU A 1 132 ? 11.511 -0.654 -9.003 1.00 97.44 132 LEU A C 1
ATOM 1043 O O . LEU A 1 132 ? 10.908 0.033 -8.175 1.00 97.44 132 LEU A O 1
ATOM 1047 N N . LEU A 1 133 ? 11.323 -1.974 -9.096 1.00 96.88 133 LEU A N 1
ATOM 1048 C CA . LEU A 1 133 ? 10.446 -2.700 -8.182 1.00 96.88 133 LEU A CA 1
ATOM 1049 C C . LEU A 1 133 ? 10.959 -2.597 -6.741 1.00 96.88 133 LEU A C 1
ATOM 1051 O O . LEU A 1 133 ? 10.167 -2.339 -5.831 1.00 96.88 133 LEU A O 1
ATOM 1055 N N . GLU A 1 134 ? 12.262 -2.778 -6.534 1.00 96.31 134 GLU A N 1
ATOM 1056 C CA . GLU A 1 134 ? 12.897 -2.664 -5.220 1.00 96.31 134 GLU A CA 1
ATOM 1057 C C . GLU A 1 134 ? 12.800 -1.242 -4.659 1.00 96.31 134 GLU A C 1
ATOM 1059 O O . GLU A 1 134 ? 12.368 -1.057 -3.517 1.00 96.31 134 GLU A O 1
ATOM 1064 N N . ASP A 1 135 ? 13.097 -0.229 -5.471 1.00 96.81 135 ASP A N 1
ATOM 1065 C CA . ASP A 1 135 ? 13.015 1.178 -5.083 1.00 96.81 135 ASP A CA 1
ATOM 1066 C C . ASP A 1 135 ? 11.583 1.595 -4.734 1.00 96.81 135 ASP A C 1
ATOM 1068 O O . ASP A 1 135 ? 11.352 2.293 -3.741 1.00 96.81 135 ASP A O 1
ATOM 1072 N N . LEU A 1 136 ? 10.587 1.147 -5.507 1.00 96.50 136 LEU A N 1
ATOM 1073 C CA . LEU A 1 136 ? 9.176 1.392 -5.205 1.00 96.50 136 LEU A CA 1
ATOM 1074 C C . LEU A 1 136 ? 8.761 0.701 -3.902 1.00 96.50 136 LEU A C 1
ATOM 1076 O O . LEU A 1 136 ? 8.086 1.318 -3.071 1.00 96.50 136 LEU A O 1
ATOM 1080 N N . LYS A 1 137 ? 9.182 -0.551 -3.688 1.00 94.88 137 LYS A N 1
ATOM 1081 C CA . LYS A 1 137 ? 8.937 -1.270 -2.431 1.00 94.88 137 LYS A CA 1
ATOM 1082 C C . LYS A 1 137 ? 9.564 -0.535 -1.248 1.00 94.88 137 LYS A C 1
ATOM 1084 O O . LYS A 1 137 ? 8.877 -0.292 -0.255 1.00 94.88 137 LYS A O 1
ATOM 1089 N N . MET A 1 138 ? 10.809 -0.083 -1.377 1.00 94.25 138 MET A N 1
ATOM 1090 C CA . MET A 1 138 ? 11.517 0.673 -0.344 1.00 94.25 138 MET A CA 1
ATOM 1091 C C . MET A 1 138 ? 10.839 2.016 -0.049 1.00 94.25 138 MET A C 1
ATOM 1093 O O . MET A 1 138 ? 10.569 2.334 1.110 1.00 94.25 138 MET A O 1
ATOM 1097 N N . LYS A 1 139 ? 10.484 2.778 -1.090 1.00 93.31 139 LYS A N 1
ATOM 1098 C CA . LYS A 1 139 ? 9.797 4.076 -0.987 1.00 93.31 139 LYS A CA 1
ATOM 1099 C C . LYS A 1 139 ? 8.499 3.995 -0.179 1.00 93.31 139 LYS A C 1
ATOM 1101 O O . LYS A 1 139 ? 8.141 4.953 0.509 1.00 93.31 139 LYS A O 1
ATOM 1106 N N . TYR A 1 140 ? 7.784 2.877 -0.282 1.00 92.44 140 TYR A N 1
ATOM 1107 C CA . TYR A 1 140 ? 6.500 2.656 0.382 1.00 92.44 140 TYR A CA 1
ATOM 1108 C C . TYR A 1 140 ? 6.568 1.669 1.557 1.00 92.44 140 TYR A C 1
ATOM 1110 O O . TYR A 1 140 ? 5.515 1.236 2.028 1.00 92.44 140 TYR A O 1
ATOM 1118 N N . GLY A 1 141 ? 7.766 1.298 2.024 1.00 90.06 141 GLY A N 1
ATOM 1119 C CA . GLY A 1 141 ? 7.935 0.382 3.158 1.00 90.06 141 GLY A CA 1
ATOM 1120 C C . GLY A 1 141 ? 7.232 -0.966 2.963 1.00 90.06 141 GLY A C 1
ATOM 1121 O O . GLY A 1 141 ? 6.634 -1.499 3.896 1.00 90.06 141 GLY A O 1
ATOM 1122 N N . ILE A 1 142 ? 7.229 -1.484 1.735 1.00 91.00 142 ILE A N 1
ATOM 1123 C CA . ILE A 1 142 ? 6.552 -2.723 1.348 1.00 91.00 142 ILE A CA 1
ATOM 1124 C C . ILE A 1 142 ? 7.578 -3.850 1.387 1.00 91.00 142 ILE A C 1
ATOM 1126 O O . ILE A 1 142 ? 8.486 -3.871 0.561 1.00 91.00 142 ILE A O 1
ATOM 1130 N N . SER A 1 143 ? 7.422 -4.803 2.307 1.00 86.19 143 SER A N 1
ATOM 1131 C CA . SER A 1 143 ? 8.170 -6.064 2.230 1.00 86.19 143 SER A CA 1
ATOM 1132 C C . SER A 1 143 ? 7.593 -6.946 1.123 1.00 86.19 143 SER A C 1
ATOM 1134 O O . SER A 1 143 ? 8.296 -7.327 0.192 1.00 86.19 143 SER A O 1
ATOM 1136 N N . ASP A 1 144 ? 6.277 -7.164 1.177 1.00 86.44 144 ASP A N 1
ATOM 1137 C CA . ASP A 1 144 ? 5.554 -8.086 0.309 1.00 86.44 144 ASP A CA 1
ATOM 1138 C C . ASP A 1 144 ? 4.292 -7.435 -0.262 1.00 86.44 144 ASP A C 1
ATOM 1140 O O . ASP A 1 144 ? 3.546 -6.736 0.434 1.00 86.44 144 ASP A O 1
ATOM 1144 N N . LEU A 1 145 ? 4.036 -7.680 -1.548 1.00 89.12 145 LEU A N 1
ATOM 1145 C CA . LEU A 1 145 ? 2.801 -7.268 -2.204 1.00 89.12 145 LEU A CA 1
ATOM 1146 C C . LEU A 1 145 ? 1.696 -8.266 -1.844 1.00 89.12 145 LEU A C 1
ATOM 1148 O O . LEU A 1 145 ? 1.590 -9.346 -2.415 1.00 89.12 145 LEU A O 1
ATOM 1152 N N . ASN A 1 146 ? 0.873 -7.902 -0.861 1.00 91.06 146 ASN A N 1
ATOM 1153 C CA . ASN A 1 146 ? -0.324 -8.652 -0.495 1.00 91.06 146 ASN A CA 1
ATOM 1154 C C . ASN A 1 146 ? -1.569 -7.796 -0.770 1.00 91.06 146 ASN A C 1
ATOM 1156 O O . ASN A 1 146 ? -1.664 -6.695 -0.221 1.00 91.06 146 ASN A O 1
ATOM 1160 N N . PRO A 1 147 ? -2.531 -8.256 -1.591 1.00 92.19 147 PRO A N 1
ATOM 1161 C CA . PRO A 1 147 ? -3.741 -7.492 -1.883 1.00 92.19 147 PRO A CA 1
ATOM 1162 C C . PRO A 1 147 ? -4.784 -7.551 -0.765 1.00 92.19 147 PRO A C 1
ATOM 1164 O O . PRO A 1 147 ? -5.708 -6.736 -0.745 1.00 92.19 147 PRO A O 1
ATOM 1167 N N . SER A 1 148 ? -4.650 -8.510 0.151 1.00 93.50 148 SER A N 1
ATOM 1168 C CA . SER A 1 148 ? -5.600 -8.738 1.232 1.00 93.50 148 SER A CA 1
ATOM 1169 C C . SER A 1 148 ? -5.191 -7.984 2.490 1.00 93.50 148 SER A C 1
ATOM 1171 O O . SER A 1 148 ? -4.036 -8.007 2.907 1.00 93.50 148 SER A O 1
ATOM 1173 N N . ASP A 1 149 ? -6.176 -7.357 3.114 1.00 94.50 149 ASP A N 1
ATOM 1174 C CA . ASP A 1 149 ? -6.121 -6.900 4.493 1.00 94.50 149 ASP A CA 1
ATOM 1175 C C . ASP A 1 149 ? -6.203 -8.095 5.439 1.00 94.50 149 ASP A C 1
ATOM 1177 O O . ASP A 1 149 ? -6.835 -9.107 5.123 1.00 94.50 149 ASP A O 1
ATOM 1181 N N . MET A 1 150 ? -5.626 -7.941 6.625 1.00 94.50 150 MET A N 1
ATOM 1182 C CA . MET A 1 150 ? -5.751 -8.875 7.735 1.00 94.50 150 MET A CA 1
ATOM 1183 C C . MET A 1 150 ? -6.318 -8.132 8.942 1.00 94.50 150 MET A C 1
ATOM 1185 O O . MET A 1 150 ? -5.734 -7.156 9.408 1.00 94.50 150 MET A O 1
ATOM 1189 N N . ILE A 1 151 ? -7.453 -8.589 9.467 1.00 92.88 151 ILE A N 1
ATOM 1190 C CA . ILE A 1 151 ? -8.032 -8.048 10.702 1.00 92.88 151 ILE A CA 1
ATOM 1191 C C . ILE A 1 151 ? -7.853 -9.073 11.807 1.00 92.88 151 ILE A C 1
ATOM 1193 O O . ILE A 1 151 ? -8.310 -10.207 11.669 1.00 92.88 151 ILE A O 1
ATOM 1197 N N . VAL A 1 152 ? -7.246 -8.655 12.916 1.00 93.06 152 VAL A N 1
ATOM 1198 C CA . VAL A 1 152 ? -7.160 -9.438 14.150 1.00 93.06 152 VAL A CA 1
ATOM 1199 C C . VAL A 1 152 ? -8.227 -8.950 15.122 1.00 93.06 152 VAL A C 1
ATOM 1201 O O . VAL A 1 152 ? -8.326 -7.752 15.390 1.00 93.06 152 VAL A O 1
ATOM 1204 N N . PHE A 1 153 ? -9.024 -9.863 15.670 1.00 87.94 153 PHE A N 1
ATOM 1205 C CA . PHE A 1 153 ? -10.151 -9.546 16.544 1.00 87.94 153 PHE A CA 1
ATOM 1206 C C . PHE A 1 153 ? -10.332 -10.563 17.681 1.00 87.94 153 PHE A C 1
ATOM 1208 O O . PHE A 1 153 ? -9.812 -11.684 17.662 1.00 87.94 153 PHE A O 1
ATOM 1215 N N . GLY A 1 154 ? -11.073 -10.152 18.713 1.00 80.12 154 GLY A N 1
ATOM 1216 C CA . GLY A 1 154 ? -11.352 -10.963 19.897 1.00 80.12 154 GLY A CA 1
ATOM 1217 C C . GLY A 1 154 ? -10.072 -11.421 20.603 1.00 80.12 154 GLY A C 1
ATOM 1218 O O . GLY A 1 154 ? -9.176 -10.622 20.871 1.00 80.12 154 GLY A O 1
ATOM 1219 N N . SER A 1 155 ? -9.981 -12.722 20.891 1.00 79.12 155 SER A N 1
ATOM 1220 C CA . SER A 1 155 ? -8.841 -13.356 21.575 1.00 79.12 155 SER A CA 1
ATOM 1221 C C . SER A 1 155 ? -7.699 -13.778 20.635 1.00 79.12 155 SER A C 1
ATOM 1223 O O . SER A 1 155 ? -6.953 -14.695 20.970 1.00 79.12 155 SER A O 1
ATOM 1225 N N . GLY A 1 156 ? -7.565 -13.136 19.468 1.00 81.31 156 GLY A N 1
ATOM 1226 C CA . GLY A 1 156 ? -6.492 -13.410 18.501 1.00 81.31 156 GLY A CA 1
ATOM 1227 C C . GLY A 1 156 ? -6.933 -14.141 17.232 1.00 81.31 156 GLY A C 1
ATOM 1228 O O . GLY A 1 156 ? -6.094 -14.690 16.525 1.00 81.31 156 GLY A O 1
ATOM 1229 N N . TYR A 1 157 ? -8.232 -14.155 16.926 1.00 88.19 157 TYR A N 1
ATOM 1230 C CA . TYR A 1 157 ? -8.709 -14.632 15.629 1.00 88.19 157 TYR A CA 1
ATOM 1231 C C . TYR A 1 157 ? -8.293 -13.652 14.539 1.00 88.19 157 TYR A C 1
ATOM 1233 O O . TYR A 1 157 ? -8.302 -12.444 14.768 1.00 88.19 157 TYR A O 1
ATOM 1241 N N . SER A 1 158 ? -7.965 -14.162 13.355 1.00 92.19 158 SER A N 1
ATOM 1242 C CA . SER A 1 158 ? -7.618 -13.337 12.206 1.00 92.19 158 SER A CA 1
ATOM 1243 C C . SER A 1 158 ? -8.434 -13.721 10.979 1.00 92.19 158 SER A C 1
ATOM 1245 O O . SER A 1 158 ? -8.812 -14.882 10.796 1.00 92.19 158 SER A O 1
ATOM 1247 N N . ILE A 1 159 ? -8.747 -12.729 10.151 1.00 91.31 159 ILE A N 1
ATOM 1248 C CA . ILE A 1 159 ? -9.445 -12.946 8.890 1.00 91.31 159 ILE A CA 1
ATOM 1249 C C . ILE A 1 159 ? -8.876 -12.066 7.787 1.00 91.31 159 ILE A C 1
ATOM 1251 O O . ILE A 1 159 ? -8.639 -10.873 7.980 1.00 91.31 159 ILE A O 1
ATOM 1255 N N . GLY A 1 160 ? -8.665 -12.695 6.631 1.00 93.69 160 GLY A N 1
ATOM 1256 C CA . GLY A 1 160 ? -8.222 -12.040 5.412 1.00 93.69 160 GLY A CA 1
ATOM 1257 C C . GLY A 1 160 ? -9.394 -11.577 4.546 1.00 93.69 160 GLY A C 1
ATOM 1258 O O . GLY A 1 160 ? -10.405 -12.276 4.422 1.00 93.69 160 GLY A O 1
ATOM 1259 N N . GLY A 1 161 ? -9.240 -10.426 3.901 1.00 92.00 161 GLY A N 1
ATOM 1260 C CA . GLY A 1 161 ? -10.213 -9.911 2.940 1.00 92.00 161 GLY A CA 1
ATOM 1261 C C . GLY A 1 161 ? -9.853 -8.520 2.436 1.00 92.00 161 GLY A C 1
ATOM 1262 O O . GLY A 1 161 ? -8.719 -8.088 2.565 1.00 92.00 161 GLY A O 1
ATOM 1263 N N . THR A 1 162 ? -10.806 -7.792 1.869 1.00 91.81 162 THR A N 1
ATOM 1264 C CA . THR A 1 162 ? -10.595 -6.403 1.436 1.00 91.81 162 THR A CA 1
ATOM 1265 C C . THR A 1 162 ? -11.583 -5.486 2.136 1.00 91.81 162 THR A C 1
ATOM 1267 O O . THR A 1 162 ? -12.798 -5.658 2.007 1.00 91.81 162 THR A O 1
ATOM 1270 N N . SER A 1 163 ? -11.060 -4.513 2.875 1.00 91.00 163 SER A N 1
ATOM 1271 C CA . SER A 1 163 ? -11.843 -3.470 3.534 1.00 91.00 163 SER A CA 1
ATOM 1272 C C . SER A 1 163 ? -12.300 -2.430 2.515 1.00 91.00 163 SER A C 1
ATOM 1274 O O . SER A 1 163 ? -11.553 -2.075 1.602 1.00 91.00 163 SER A O 1
ATOM 1276 N N . ASN A 1 164 ? -13.517 -1.911 2.669 1.00 86.81 164 ASN A N 1
ATOM 1277 C CA . ASN A 1 164 ? -14.128 -1.020 1.675 1.00 86.81 164 ASN A CA 1
ATOM 1278 C C . ASN A 1 164 ? -13.903 0.488 1.905 1.00 86.81 164 ASN A C 1
ATOM 1280 O O . ASN A 1 164 ? -14.357 1.301 1.097 1.00 86.81 164 ASN A O 1
ATOM 1284 N N . PHE A 1 165 ? -13.221 0.885 2.981 1.00 89.25 165 PHE A N 1
ATOM 1285 C CA . PHE A 1 165 ? -12.962 2.297 3.266 1.00 89.25 165 PHE A CA 1
ATOM 1286 C C . PHE A 1 165 ? -11.839 2.855 2.379 1.00 89.25 165 PHE A C 1
ATOM 1288 O O . PHE A 1 165 ? -10.904 2.147 2.023 1.00 89.25 165 PHE A O 1
ATOM 1295 N N . GLN A 1 166 ? -11.900 4.143 2.038 1.00 90.00 166 GLN A N 1
ATOM 1296 C CA . GLN A 1 166 ? -10.863 4.809 1.229 1.00 90.00 166 GLN A CA 1
ATOM 1297 C C . GLN A 1 166 ? -9.956 5.719 2.058 1.00 90.00 166 GLN A C 1
ATOM 1299 O O . GLN A 1 166 ? -8.789 5.913 1.730 1.00 90.00 166 GLN A O 1
ATOM 1304 N N . THR A 1 167 ? -10.488 6.285 3.135 1.00 92.81 167 THR A N 1
ATOM 1305 C CA . THR A 1 167 ? -9.784 7.198 4.032 1.00 92.81 167 THR A CA 1
ATOM 1306 C C . THR A 1 167 ? -10.219 6.926 5.467 1.00 92.81 167 THR A C 1
ATOM 1308 O O . THR A 1 167 ? -11.322 6.431 5.705 1.00 92.81 167 THR A O 1
ATOM 1311 N N . ILE A 1 168 ? -9.359 7.269 6.424 1.00 92.50 168 ILE A N 1
ATOM 1312 C CA . ILE A 1 168 ? -9.735 7.375 7.836 1.00 92.50 168 ILE A CA 1
ATOM 1313 C C . ILE A 1 168 ? -9.651 8.837 8.273 1.00 92.50 168 ILE A C 1
ATOM 1315 O O . ILE A 1 168 ? -8.766 9.572 7.830 1.00 92.50 168 ILE A O 1
ATOM 1319 N N . ALA A 1 169 ? -10.558 9.247 9.157 1.00 94.19 169 ALA A N 1
ATOM 1320 C CA . ALA A 1 169 ? -10.502 10.535 9.838 1.00 94.19 169 ALA A CA 1
ATOM 1321 C C . ALA A 1 169 ? -9.936 10.321 11.248 1.00 94.19 169 ALA A C 1
ATOM 1323 O O . ALA A 1 169 ? -10.642 9.841 12.135 1.00 94.19 169 ALA A O 1
ATOM 1324 N N . LEU A 1 170 ? -8.656 10.644 11.432 1.00 94.75 170 LEU A N 1
ATOM 1325 C CA . LEU A 1 170 ? -7.938 10.494 12.694 1.00 94.75 170 LEU A CA 1
ATOM 1326 C C . LEU A 1 170 ? -7.943 11.817 13.464 1.00 94.75 170 LEU A C 1
ATOM 1328 O O . LEU A 1 170 ? -7.365 12.808 13.023 1.00 94.75 170 LEU A O 1
ATOM 1332 N N . ILE A 1 171 ? -8.588 11.838 14.621 1.00 94.50 171 ILE A N 1
ATOM 1333 C CA . ILE A 1 171 ? -8.652 12.988 15.522 1.00 94.50 171 ILE A CA 1
ATOM 1334 C C . ILE A 1 171 ? -7.389 12.983 16.386 1.00 94.50 171 ILE A C 1
ATOM 1336 O O . ILE A 1 171 ? -7.219 12.124 17.249 1.00 94.50 171 ILE A O 1
ATOM 1340 N N . THR A 1 172 ? -6.494 13.935 16.146 1.00 93.69 172 THR A N 1
ATOM 1341 C CA . THR A 1 172 ? -5.260 14.138 16.919 1.00 93.69 172 THR A CA 1
ATOM 1342 C C . THR A 1 172 ? -5.382 15.372 17.814 1.00 93.69 172 THR A C 1
ATOM 1344 O O . THR A 1 172 ? -6.329 16.151 17.685 1.00 93.69 172 THR A O 1
ATOM 1347 N N . GLU A 1 173 ? -4.394 15.603 18.680 1.00 90.56 173 GLU A N 1
ATOM 1348 C CA . GLU A 1 173 ? -4.301 16.838 19.475 1.00 90.56 173 GLU A CA 1
ATOM 1349 C C . GLU A 1 173 ? -4.173 18.110 18.613 1.00 90.56 173 GLU A C 1
ATOM 1351 O O . GLU A 1 173 ? -4.562 19.193 19.043 1.00 90.56 173 GLU A O 1
ATOM 1356 N N . PHE A 1 174 ? -3.698 17.976 17.370 1.00 90.75 174 PHE A N 1
ATOM 1357 C CA . PHE A 1 174 ? -3.525 19.079 16.419 1.00 90.75 174 PHE A CA 1
ATOM 1358 C C . PHE A 1 174 ? -4.713 19.248 15.459 1.00 90.75 174 PHE A C 1
ATOM 1360 O O . PHE A 1 174 ? -4.671 20.093 14.564 1.00 90.75 174 PHE A O 1
ATOM 1367 N N . GLY A 1 175 ? -5.772 18.450 15.620 1.00 92.50 175 GLY A N 1
ATOM 1368 C CA . GLY A 1 175 ? -6.950 18.449 14.757 1.00 92.50 175 GLY A CA 1
ATOM 1369 C C . GLY A 1 175 ? -7.156 17.131 14.011 1.00 92.50 175 GLY A C 1
ATOM 1370 O O . GLY A 1 175 ? -6.512 16.117 14.283 1.00 92.50 175 GLY A O 1
ATOM 1371 N N . THR A 1 176 ? -8.107 17.128 13.076 1.00 95.25 176 THR A N 1
ATOM 1372 C CA . THR A 1 176 ? -8.461 15.928 12.304 1.00 95.25 176 THR A CA 1
ATOM 1373 C C . THR A 1 176 ? -7.576 15.782 11.071 1.00 95.25 176 THR A C 1
ATOM 1375 O O . THR A 1 176 ? -7.532 16.669 10.220 1.00 95.25 176 THR A O 1
ATOM 1378 N N . LEU A 1 177 ? -6.920 14.632 10.949 1.00 95.25 177 LEU A N 1
ATOM 1379 C CA . LEU A 1 177 ? -6.139 14.231 9.788 1.00 95.25 177 LEU A CA 1
ATOM 1380 C C . LEU A 1 177 ? -6.934 13.226 8.953 1.00 95.25 177 LEU A C 1
ATOM 1382 O O . LEU A 1 177 ? -7.318 12.167 9.444 1.00 95.25 177 LEU A O 1
ATOM 1386 N N . ASN A 1 178 ? -7.148 13.539 7.676 1.00 95.38 178 ASN A N 1
ATOM 1387 C CA . ASN A 1 178 ? -7.701 12.584 6.717 1.00 95.38 178 ASN A CA 1
ATOM 1388 C C . ASN A 1 178 ? -6.551 11.812 6.075 1.00 95.38 178 ASN A C 1
ATOM 1390 O O . ASN A 1 178 ? -5.793 12.369 5.279 1.00 95.38 178 ASN A O 1
ATOM 1394 N N . ILE A 1 179 ? -6.411 10.541 6.440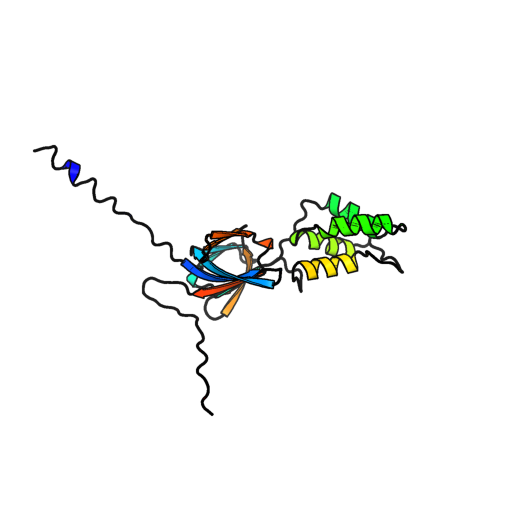 1.00 95.00 179 ILE A N 1
ATOM 1395 C CA . ILE A 1 179 ? -5.318 9.689 5.976 1.00 95.00 179 ILE A CA 1
ATOM 1396 C C . ILE A 1 179 ? -5.875 8.718 4.926 1.00 95.00 179 ILE A C 1
ATOM 1398 O O . ILE A 1 179 ? -6.761 7.923 5.247 1.00 95.00 179 ILE A O 1
ATOM 1402 N N . PRO A 1 180 ? -5.388 8.770 3.674 1.00 94.12 180 PRO A N 1
ATOM 1403 C CA . PRO A 1 180 ? -5.759 7.807 2.642 1.00 94.12 180 PRO A CA 1
ATOM 1404 C C . PRO A 1 180 ? -5.322 6.381 2.984 1.00 94.12 180 PRO A C 1
ATOM 1406 O O . PRO A 1 180 ? -4.223 6.180 3.511 1.00 94.12 180 PRO A O 1
ATOM 1409 N N . ARG A 1 181 ? -6.156 5.393 2.642 1.00 92.75 181 ARG A N 1
ATOM 1410 C CA . ARG A 1 181 ? -5.927 3.963 2.906 1.00 92.75 181 ARG A CA 1
ATOM 1411 C C . ARG A 1 181 ? -4.573 3.501 2.379 1.00 92.75 181 ARG A C 1
ATOM 1413 O O . ARG A 1 181 ? -3.861 2.777 3.063 1.00 92.75 181 ARG A O 1
ATOM 1420 N N . GLU A 1 182 ? -4.189 3.938 1.186 1.00 91.50 182 GLU A N 1
ATOM 1421 C CA . GLU A 1 182 ? -2.943 3.541 0.533 1.00 91.50 182 GLU A CA 1
ATOM 1422 C C . GLU A 1 182 ? -1.684 3.979 1.292 1.00 91.50 182 GLU A C 1
ATOM 1424 O O . GLU A 1 182 ? -0.626 3.385 1.099 1.00 91.50 182 GLU A O 1
ATOM 1429 N N . LYS A 1 183 ? -1.783 4.983 2.175 1.00 93.25 183 LYS A N 1
ATOM 1430 C CA . LYS A 1 183 ? -0.663 5.437 3.014 1.00 93.25 183 LYS A CA 1
ATOM 1431 C C . LYS A 1 183 ? -0.546 4.668 4.325 1.00 93.25 183 LYS A C 1
ATOM 1433 O O . LYS A 1 183 ? 0.475 4.792 4.998 1.00 93.25 183 LYS A O 1
ATOM 1438 N N . ILE A 1 184 ? -1.569 3.910 4.699 1.00 94.12 184 ILE A N 1
ATOM 1439 C CA . ILE A 1 184 ? -1.631 3.190 5.967 1.00 94.12 184 ILE A CA 1
ATOM 1440 C C . ILE A 1 184 ? -1.084 1.781 5.746 1.00 94.12 184 ILE A C 1
ATOM 1442 O O . ILE A 1 184 ? -1.458 1.090 4.795 1.00 94.12 184 ILE A O 1
ATOM 1446 N N . GLN A 1 185 ? -0.176 1.374 6.626 1.00 94.50 185 GLN A N 1
ATOM 1447 C CA . GLN A 1 185 ? 0.330 0.010 6.694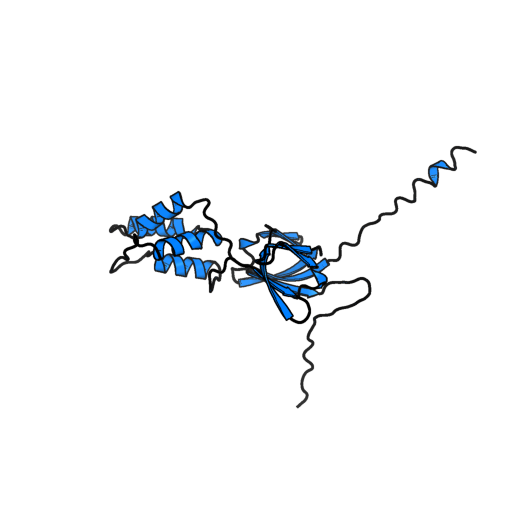 1.00 94.50 185 GLN A CA 1
ATOM 1448 C C . GLN A 1 185 ? -0.494 -0.799 7.691 1.00 94.50 185 GLN A C 1
ATOM 1450 O O . GLN A 1 185 ? -1.001 -1.865 7.350 1.00 94.50 185 GLN A O 1
ATOM 1455 N N . SER A 1 186 ? -0.670 -0.271 8.902 1.00 94.88 186 SER A N 1
ATOM 1456 C CA . SER A 1 186 ? -1.483 -0.914 9.928 1.00 94.88 186 SER A CA 1
ATOM 1457 C C . SER A 1 186 ? -2.113 0.085 10.892 1.00 94.88 186 SER A C 1
ATOM 1459 O O . SER A 1 186 ? -1.700 1.243 10.993 1.00 94.88 186 SER A O 1
ATOM 1461 N N . MET A 1 187 ? -3.140 -0.377 11.597 1.00 94.88 187 MET A N 1
ATOM 1462 C CA . MET A 1 187 ? -3.778 0.324 12.701 1.00 94.88 187 MET A CA 1
ATOM 1463 C C . MET A 1 187 ? -3.880 -0.618 13.894 1.00 94.88 187 MET A C 1
ATOM 1465 O O . MET A 1 187 ? -4.482 -1.684 13.780 1.00 94.88 187 MET A O 1
ATOM 1469 N N . ASP A 1 188 ? -3.348 -0.197 15.034 1.00 93.94 188 ASP A N 1
ATOM 1470 C CA . AS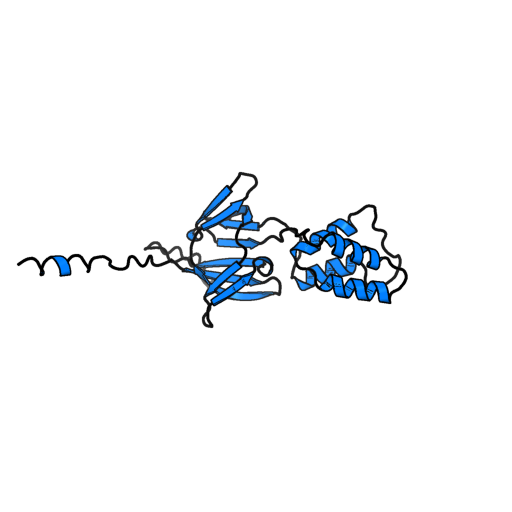P A 1 188 ? -3.476 -0.902 16.305 1.00 93.94 188 ASP A CA 1
ATOM 1471 C C . ASP A 1 188 ? -4.553 -0.209 17.142 1.00 93.94 188 ASP A C 1
ATOM 1473 O O . ASP A 1 188 ? -4.484 1.000 17.378 1.00 93.94 188 ASP A O 1
ATOM 1477 N N . VAL A 1 189 ? -5.560 -0.962 17.584 1.00 90.50 189 VAL A N 1
ATOM 1478 C CA . VAL A 1 189 ? -6.637 -0.460 18.443 1.00 90.50 189 VAL A CA 1
ATOM 1479 C C . VAL A 1 189 ? -6.206 -0.619 19.894 1.00 90.50 189 VAL A C 1
ATOM 1481 O O . VAL A 1 189 ? -6.142 -1.729 20.421 1.00 90.50 189 VAL A O 1
ATOM 1484 N N . LEU A 1 190 ? -5.894 0.504 20.537 1.00 86.06 190 LEU A N 1
ATOM 1485 C CA . LEU A 1 190 ? -5.349 0.533 21.894 1.00 86.06 190 LEU A CA 1
ATOM 1486 C C . LEU A 1 190 ? -6.462 0.473 22.936 1.00 86.06 190 LEU A C 1
ATOM 1488 O O . LEU A 1 190 ? -6.365 -0.239 23.937 1.00 86.06 190 LEU A O 1
ATOM 1492 N N . PHE A 1 191 ? -7.529 1.230 22.688 1.00 79.00 191 PHE A N 1
ATOM 1493 C CA . PHE A 1 191 ? -8.627 1.380 23.624 1.00 79.00 191 PHE A CA 1
ATOM 1494 C C . PHE A 1 191 ? -9.931 1.671 22.891 1.00 79.00 191 PHE A C 1
ATOM 1496 O O . PHE A 1 191 ? -9.976 2.512 21.995 1.00 79.00 191 PHE A O 1
ATOM 1503 N N . VAL A 1 192 ? -11.007 1.009 23.309 1.00 74.62 192 VAL A N 1
ATOM 1504 C CA . VAL A 1 192 ? -12.365 1.331 22.871 1.00 74.62 192 VAL A CA 1
ATOM 1505 C C . VAL A 1 192 ? -13.200 1.579 24.125 1.00 74.62 192 VAL A C 1
ATOM 1507 O O . VAL A 1 192 ? -13.430 0.631 24.880 1.00 74.62 192 VAL A O 1
ATOM 1510 N N . PRO A 1 193 ? -13.658 2.818 24.374 1.00 64.88 193 PRO A N 1
ATOM 1511 C CA . PRO A 1 193 ? -14.603 3.092 25.438 1.00 64.88 193 PRO A CA 1
ATOM 1512 C C . PRO A 1 193 ? -15.884 2.316 25.140 1.00 64.88 193 PRO A C 1
ATOM 1514 O O . PRO A 1 193 ? -16.465 2.449 24.060 1.00 64.88 193 PRO A O 1
ATOM 1517 N N . SER A 1 194 ? -16.320 1.495 26.089 1.00 57.78 194 SER A N 1
ATOM 1518 C CA . SER A 1 194 ? -17.636 0.867 26.049 1.00 57.78 194 SER A CA 1
ATOM 1519 C C . SER A 1 194 ? -18.457 1.345 27.244 1.00 57.78 194 SER A C 1
ATOM 1521 O O . SER A 1 194 ? -17.893 1.695 28.284 1.00 57.78 194 SER A O 1
ATOM 1523 N N . ASP A 1 195 ? -19.783 1.355 27.095 1.00 50.78 195 ASP A N 1
ATOM 1524 C CA . ASP A 1 195 ? -20.759 1.738 28.122 1.00 50.78 195 ASP A CA 1
ATOM 1525 C C . ASP A 1 195 ? -20.712 0.787 29.342 1.00 50.78 195 ASP A C 1
ATOM 1527 O O . ASP A 1 195 ? -21.582 -0.060 29.547 1.00 50.78 195 ASP A O 1
ATOM 1531 N N . GLY A 1 196 ? -19.665 0.899 30.165 1.00 47.34 196 GLY A N 1
ATOM 1532 C CA . GLY A 1 196 ? -19.518 0.202 31.445 1.00 47.34 196 GLY A CA 1
ATOM 1533 C C . GLY A 1 196 ? -18.799 -1.154 31.420 1.00 47.34 196 GLY A C 1
ATOM 1534 O O . GLY A 1 196 ? -18.765 -1.821 32.454 1.00 47.34 196 GLY A O 1
ATOM 1535 N N . LYS A 1 197 ? -18.198 -1.582 30.299 1.00 46.66 197 LYS A N 1
ATOM 1536 C CA . LYS A 1 197 ? -17.298 -2.753 30.257 1.00 46.66 197 LYS A CA 1
ATOM 1537 C C . LYS A 1 197 ? -15.934 -2.348 29.724 1.00 46.66 197 LYS A C 1
ATOM 1539 O O . LYS A 1 197 ? -15.647 -2.447 28.535 1.00 46.66 197 LYS A O 1
ATOM 1544 N N . ASP A 1 198 ? -15.109 -1.866 30.633 1.00 47.03 198 ASP A N 1
ATOM 1545 C CA . ASP A 1 198 ? -13.745 -1.436 30.363 1.00 47.03 198 ASP A CA 1
ATOM 1546 C C . ASP A 1 198 ? -12.897 -2.646 29.920 1.00 47.03 198 ASP A C 1
ATOM 1548 O O . ASP A 1 198 ? -12.300 -3.349 30.733 1.00 47.03 198 ASP A O 1
ATOM 1552 N N . THR A 1 199 ? -12.891 -2.973 28.626 1.00 52.22 199 THR A N 1
ATOM 1553 C CA . THR A 1 199 ? -11.967 -3.961 28.060 1.00 52.22 199 THR A CA 1
ATOM 1554 C C . THR A 1 199 ? -10.673 -3.245 27.714 1.00 52.22 199 THR A C 1
ATOM 1556 O O . THR A 1 199 ? -10.358 -3.033 26.543 1.00 52.22 199 THR A O 1
ATOM 1559 N N . GLN A 1 200 ? -9.921 -2.844 28.742 1.00 47.34 200 GLN A N 1
ATOM 1560 C CA . GLN A 1 200 ? -8.525 -2.468 28.556 1.00 47.34 200 GLN A CA 1
ATOM 1561 C C . GLN A 1 200 ? -7.787 -3.673 27.956 1.00 47.34 200 GLN A C 1
ATOM 1563 O O . GLN A 1 200 ? -7.522 -4.654 28.646 1.00 47.34 200 GLN A O 1
ATOM 1568 N N . LYS A 1 201 ? -7.418 -3.597 26.672 1.00 55.81 201 LYS A N 1
ATOM 1569 C CA . LYS A 1 201 ? -6.477 -4.532 26.024 1.00 55.81 201 LYS A CA 1
ATOM 1570 C C . LYS A 1 201 ? -5.013 -4.141 26.314 1.00 55.81 201 LYS A C 1
ATOM 1572 O O . LYS A 1 201 ? -4.112 -4.444 25.538 1.00 55.81 201 LYS A O 1
ATOM 1577 N N . SER A 1 202 ? -4.772 -3.439 27.425 1.00 43.66 202 SER A N 1
ATOM 1578 C CA . SER A 1 202 ? -3.445 -3.003 27.859 1.00 43.66 202 SER A CA 1
ATOM 1579 C C . SER A 1 202 ? -2.741 -4.143 28.594 1.00 43.66 202 SER A C 1
ATOM 1581 O O . SER A 1 202 ? -3.101 -4.499 29.717 1.00 43.66 202 SER A O 1
ATOM 1583 N N . PHE A 1 203 ? -1.716 -4.718 27.967 1.00 43.06 203 PHE A N 1
ATOM 1584 C CA . PHE A 1 203 ? -0.761 -5.573 28.661 1.00 43.06 203 PHE A CA 1
ATOM 1585 C C . PHE A 1 203 ? 0.203 -4.686 29.455 1.00 43.06 203 PHE A C 1
ATOM 1587 O O . PHE A 1 203 ? 1.226 -4.238 28.940 1.00 43.06 203 PHE A O 1
ATOM 1594 N N . VAL A 1 204 ? -0.105 -4.430 30.727 1.00 43.53 204 VAL A N 1
ATOM 1595 C CA . VAL A 1 204 ? 0.888 -3.878 31.656 1.00 43.53 204 VAL A CA 1
ATOM 1596 C C . VAL A 1 204 ? 1.850 -5.006 32.027 1.00 43.53 204 VAL A C 1
ATOM 1598 O O . VAL A 1 204 ? 1.502 -5.899 32.801 1.00 43.53 204 VAL A O 1
ATOM 1601 N N . LEU A 1 205 ? 3.065 -4.977 31.474 1.00 44.69 205 LEU A N 1
ATOM 1602 C CA . LEU A 1 205 ? 4.157 -5.841 31.921 1.00 44.69 205 LEU A CA 1
ATOM 1603 C C . LEU A 1 205 ? 4.487 -5.496 33.378 1.00 44.69 205 LEU A C 1
ATOM 1605 O O . LEU A 1 205 ? 5.068 -4.453 33.675 1.00 44.69 205 LEU A O 1
ATOM 1609 N N . GLN A 1 206 ? 4.096 -6.375 34.299 1.00 50.28 206 GLN A N 1
ATOM 1610 C CA . GLN A 1 206 ? 4.531 -6.301 35.689 1.00 50.28 206 GLN A CA 1
ATOM 1611 C C . GLN A 1 206 ? 6.037 -6.581 35.719 1.00 50.28 206 GLN A C 1
ATOM 1613 O O . GLN A 1 206 ? 6.477 -7.654 35.308 1.00 50.28 206 GLN A O 1
ATOM 1618 N N . ALA A 1 207 ? 6.831 -5.612 36.178 1.00 48.09 207 ALA A N 1
ATOM 1619 C CA . ALA A 1 207 ? 8.270 -5.786 36.325 1.00 48.09 207 ALA A CA 1
ATOM 1620 C C . ALA A 1 207 ? 8.563 -6.985 37.245 1.00 48.09 207 ALA A C 1
ATOM 1622 O O . ALA A 1 207 ? 8.135 -7.011 38.402 1.00 48.09 207 ALA A O 1
ATOM 1623 N N . SER A 1 208 ? 9.304 -7.975 36.744 1.00 51.00 208 SER A N 1
ATOM 1624 C CA . SER A 1 208 ? 9.818 -9.073 37.558 1.00 51.00 208 SER A CA 1
ATOM 1625 C C . SER A 1 208 ? 10.869 -8.520 38.517 1.00 51.00 208 SER A C 1
ATOM 1627 O O . SER A 1 208 ? 11.949 -8.104 38.095 1.00 51.00 208 SER A O 1
ATOM 1629 N N . LYS A 1 209 ? 10.553 -8.489 39.815 1.00 52.91 209 LYS A N 1
ATOM 1630 C CA . LYS A 1 209 ? 11.560 -8.244 40.850 1.00 52.91 209 LYS A CA 1
ATOM 1631 C C . LYS A 1 209 ? 12.469 -9.473 40.916 1.00 52.91 209 LYS A C 1
ATOM 1633 O O . LYS A 1 209 ? 11.997 -10.544 41.292 1.00 52.91 209 LYS A O 1
ATOM 1638 N N . HIS A 1 210 ? 13.719 -9.305 40.494 1.00 44.31 210 HIS A N 1
ATOM 1639 C CA . HIS A 1 210 ? 14.816 -10.208 40.836 1.00 44.31 210 HIS A CA 1
ATOM 1640 C C . HIS A 1 210 ? 15.286 -9.943 42.266 1.00 44.31 210 HIS A C 1
ATOM 1642 O O . HIS A 1 210 ? 15.242 -8.761 42.684 1.00 44.31 210 HIS A O 1
#

pLDDT: mean 83.93, std 17.57, range [40.5, 98.12]

Secondary structure (DSSP, 8-state):
--SSSSSSGGG----------EEEEEEEETTS-EEEEEEE--EEEEEETTEEEEEETTTEEEEEPP-----TTHHHHHHHHHHTT-S-HHHHHHHHHHHTT--GGGHHHHHHHHTSTT----SS-SS-HHHHHHHHHHHTT-SS---SEEEEETTTEEEEEEE--SEEEEEETTEEEEEEGGGEEEEEEEE---SS--------------

Radius of gyration: 24.59 Å; chains: 1; bounding box: 80×45×66 Å

Foldseek 3Di:
DPVVVVVVVVPPPPDPVVPQWWFWKWFQWLQRDIDTFIFRWDWWWWQAPVGIDTHGPQFFFKKFAAQAADCPCLVVLVVLLVQCQPPDQVSLVVSLVVLLPDASNPLVSLVVQVPDPPDDWDPDDPNHSVVSSVSSCNNRVHPDRDNWMWTAGHPGDIGIGHTDDQWTFGQDPVGTDTGGSSGTRMMGGQAIDDPPDGPRPDDDPDDDDD

Sequence (210 aa):
MKHLFFLFLSFVISSVLFAQNEAEVKVNLRNGSIINGKIKVGTIEMASVYGKLTIPYSDVTSIELGIVPDKSNKSKVDFQLKQLVNENETTRQNAYEELMKLKPGEIYLVEDFLSSESYTPLEEGSFTADELLEDLKMKYGISDLNPSDMIVFGSGYSIGGTSNFQTIALITEFGTLNIPREKIQSMDVLFVPSDGKDTQKSFVLQASKH